Protein 4MLV (pdb70)

Structure (mmCIF, N/CA/C/O backbone):
data_4MLV
#
_entry.id   4MLV
#
_cell.length_a   53.320
_cell.length_b   65.780
_cell.length_c   97.210
_cell.angle_alpha   90.00
_cell.angle_beta   90.00
_cell.angle_gamma   90.00
#
_symmetry.space_group_name_H-M   'P 21 21 21'
#
loop_
_entity.id
_entity.type
_entity.pdbx_description
1 polymer 'Porphobilinogen deaminase'
2 non-polymer '3-[5-{[3-(2-carboxyethyl)-4-(carboxymethyl)-5-methyl-1H-pyrrol-2-yl]methyl}-4-(carboxymethyl)-1H-pyrrol-3-yl]propanoic acid'
3 non-polymer '3-[(5S)-5-{[3-(2-carboxyethyl)-4-(carboxymethyl)-5-methyl-1H-pyrrol-2-yl]methyl}-4-(carboxymethyl)-2-oxo-2,5-dihydro-1H-pyrrol-3-yl]propanoic acid'
4 non-polymer 'ACETIC ACID'
5 water water
#
loop_
_atom_site.group_PDB
_atom_site.id
_atom_site.type_symbol
_atom_site.label_atom_id
_atom_site.label_alt_id
_atom_site.label_comp_id
_atom_site.label_asym_id
_atom_site.label_entity_id
_atom_site.label_seq_id
_atom_site.pdbx_PDB_ins_code
_atom_site.Cartn_x
_atom_site.Cartn_y
_atom_site.Cartn_z
_atom_site.occupancy
_atom_site.B_iso_or_equiv
_atom_site.auth_seq_id
_atom_site.auth_comp_id
_atom_site.auth_asym_id
_atom_site.auth_atom_id
_atom_site.pdbx_PDB_model_num
ATOM 1 N N . SER A 1 1 ? 23.961 -21.301 25.642 1.00 46.67 -1 SER A N 1
ATOM 2 C CA . SER A 1 1 ? 23.976 -22.704 26.168 1.00 59.87 -1 SER A CA 1
ATOM 3 C C . SER A 1 1 ? 22.801 -23.590 25.616 1.00 59.92 -1 SER A C 1
ATOM 4 O O . SER A 1 1 ? 22.051 -23.137 24.735 1.00 50.02 -1 SER A O 1
ATOM 7 N N . HIS A 1 2 ? 22.624 -24.824 26.127 1.00 43.11 0 HIS A N 1
ATOM 8 C CA . HIS A 1 2 ? 21.640 -25.775 25.563 1.00 30.54 0 HIS A CA 1
ATOM 9 C C . HIS A 1 2 ? 20.249 -25.752 26.307 1.00 49.86 0 HIS A C 1
ATOM 10 O O . HIS A 1 2 ? 19.923 -26.396 27.374 1.00 47.29 0 HIS A O 1
ATOM 17 N N . MET A 1 3 ? 19.379 -25.104 25.612 1.00 21.29 1 MET A N 1
ATOM 18 C CA . MET A 1 3 ? 18.132 -24.753 26.211 1.00 18.56 1 MET A CA 1
ATOM 19 C C . MET A 1 3 ? 17.041 -25.420 25.386 1.00 14.82 1 MET A C 1
ATOM 20 O O . MET A 1 3 ? 17.246 -25.744 24.178 1.00 18.11 1 MET A O 1
ATOM 25 N N . ARG A 1 4 ? 15.869 -25.565 26.023 1.00 15.81 2 ARG A N 1
ATOM 26 C CA . ARG A 1 4 ? 14.745 -26.060 25.275 1.00 15.92 2 ARG A CA 1
ATOM 27 C C . ARG A 1 4 ? 14.427 -25.128 24.120 1.00 12.49 2 ARG A C 1
ATOM 28 O O . ARG A 1 4 ? 14.361 -23.843 24.356 1.00 14.78 2 ARG A O 1
ATOM 36 N N . LYS A 1 5 ? 14.172 -25.634 22.925 1.00 14.78 3 LYS A N 1
ATOM 37 C CA . LYS A 1 5 ? 13.732 -24.899 21.802 1.00 14.70 3 LYS A CA 1
ATOM 38 C C . LYS A 1 5 ? 12.242 -25.084 21.568 1.00 15.57 3 LYS A C 1
ATOM 39 O O . LYS A 1 5 ? 11.758 -26.220 21.332 1.00 16.92 3 LYS A O 1
ATOM 45 N N . ILE A 1 6 ? 11.486 -23.981 21.730 1.00 13.88 4 ILE A N 1
ATOM 46 C CA . ILE A 1 6 ? 10.062 -23.960 21.607 1.00 13.51 4 ILE A CA 1
ATOM 47 C C . ILE A 1 6 ? 9.720 -23.713 20.147 1.00 14.76 4 ILE A C 1
ATOM 48 O O . ILE A 1 6 ? 10.157 -22.738 19.561 1.00 16.45 4 ILE A O 1
ATOM 54 N N . ILE A 1 7 ? 8.996 -24.664 19.537 1.00 14.07 5 ILE A N 1
ATOM 55 C CA . ILE A 1 7 ? 8.643 -24.603 18.141 1.00 14.72 5 ILE A CA 1
ATOM 56 C C . ILE A 1 7 ? 7.227 -23.941 18.044 1.00 14.01 5 ILE A C 1
ATOM 57 O O . ILE A 1 7 ? 6.265 -24.493 18.602 1.00 14.90 5 ILE A O 1
ATOM 62 N N . VAL A 1 8 ? 7.161 -22.809 17.341 1.00 14.85 6 VAL A N 1
ATOM 63 C CA . VAL A 1 8 ? 5.926 -22.043 17.199 1.00 14.51 6 VAL A CA 1
ATOM 64 C C . VAL A 1 8 ? 5.436 -22.141 15.765 1.00 17.92 6 VAL A C 1
ATOM 65 O O . VAL A 1 8 ? 6.052 -21.701 14.840 1.00 19.41 6 VAL A O 1
ATOM 69 N N . GLY A 1 9 ? 4.319 -22.803 15.618 1.00 16.28 7 GLY A N 1
ATOM 70 C CA . GLY A 1 9 ? 3.702 -22.988 14.301 1.00 17.75 7 GLY A CA 1
ATOM 71 C C . GLY A 1 9 ? 2.999 -21.736 13.904 1.00 18.85 7 GLY A C 1
ATOM 72 O O . GLY A 1 9 ? 2.347 -21.116 14.735 1.00 20.57 7 GLY A O 1
ATOM 73 N N . SER A 1 10 ? 3.139 -21.341 12.623 1.00 19.69 8 SER A N 1
ATOM 74 C CA . SER A 1 10 ? 2.413 -20.165 12.141 1.00 20.05 8 SER A CA 1
ATOM 75 C C . SER A 1 10 ? 1.982 -20.329 10.688 1.00 23.46 8 SER A C 1
ATOM 76 O O . SER A 1 10 ? 2.749 -20.855 9.932 1.00 27.23 8 SER A O 1
ATOM 79 N N . ARG A 1 11 ? 0.800 -19.822 10.381 1.00 27.60 9 ARG A N 1
ATOM 80 C CA . ARG A 1 11 ? 0.407 -19.450 9.004 1.00 27.55 9 ARG A CA 1
ATOM 81 C C . ARG A 1 11 ? 1.415 -18.483 8.380 1.00 32.17 9 ARG A C 1
ATOM 82 O O . ARG A 1 11 ? 2.099 -17.756 9.066 1.00 26.69 9 ARG A O 1
ATOM 90 N N . ARG A 1 12 ? 1.398 -18.391 7.042 1.00 43.59 10 ARG A N 1
ATOM 91 C CA . ARG A 1 12 ? 2.312 -17.472 6.339 1.00 47.96 10 ARG A CA 1
ATOM 92 C C . ARG A 1 12 ? 1.900 -16.003 6.055 1.00 33.76 10 ARG A C 1
ATOM 93 O O . ARG A 1 12 ? 2.760 -15.235 5.573 1.00 39.78 10 ARG A O 1
ATOM 101 N N . SER A 1 13 ? 0.648 -15.574 6.286 1.00 34.31 11 SER A N 1
ATOM 102 C CA . SER A 1 13 ? 0.304 -14.186 6.056 1.00 37.34 11 SER A CA 1
ATOM 103 C C . SER A 1 13 ? 1.196 -13.288 6.856 1.00 31.92 11 SER A C 1
ATOM 104 O O . SER A 1 13 ? 1.745 -13.696 7.961 1.00 26.24 11 SER A O 1
ATOM 107 N N . LYS A 1 14 ? 1.292 -12.085 6.334 1.00 26.93 12 LYS A N 1
ATOM 108 C CA . LYS A 1 14 ? 1.977 -10.974 6.956 1.00 27.72 12 LYS A CA 1
ATOM 109 C C . LYS A 1 14 ? 1.385 -10.845 8.358 1.00 26.25 12 LYS A C 1
ATOM 110 O O . LYS A 1 14 ? 2.138 -10.722 9.332 1.00 23.63 12 LYS A O 1
ATOM 116 N N . LEU A 1 15 ? 0.062 -10.802 8.470 1.00 23.11 13 LEU A N 1
ATOM 117 C CA . LEU A 1 15 ? -0.499 -10.650 9.830 1.00 21.04 13 LEU A CA 1
ATOM 118 C C . LEU A 1 15 ? -0.224 -11.825 10.764 1.00 20.24 13 LEU A C 1
ATOM 119 O O . LEU A 1 15 ? 0.107 -11.575 11.935 1.00 18.97 13 LEU A O 1
ATOM 124 N N . ALA A 1 16 ? -0.408 -13.036 10.332 1.00 20.83 14 ALA A N 1
ATOM 125 C CA . ALA A 1 16 ? -0.150 -14.206 11.147 1.00 20.74 14 ALA A CA 1
ATOM 126 C C . ALA A 1 16 ? 1.270 -14.209 11.682 1.00 21.00 14 ALA A C 1
ATOM 127 O O . ALA A 1 16 ? 1.526 -14.413 12.861 1.00 19.26 14 ALA A O 1
ATOM 129 N N . LEU A 1 17 ? 2.248 -13.983 10.803 1.00 20.84 15 LEU A N 1
ATOM 130 C CA . LEU A 1 17 ? 3.632 -13.983 11.232 1.00 19.63 15 LEU A CA 1
ATOM 131 C C . LEU A 1 17 ? 3.928 -12.789 12.140 1.00 17.93 15 LEU A C 1
ATOM 132 O O . LEU A 1 17 ? 4.681 -12.909 13.122 1.00 19.66 15 LEU A O 1
ATOM 137 N N . THR A 1 18 ? 3.290 -11.641 11.899 1.00 18.19 16 THR A N 1
ATOM 138 C CA . THR A 1 18 ? 3.469 -10.489 12.758 1.00 19.19 16 THR A CA 1
ATOM 139 C C . THR A 1 18 ? 2.976 -10.745 14.165 1.00 16.40 16 THR A C 1
ATOM 140 O O . THR A 1 18 ? 3.637 -10.438 15.124 1.00 17.65 16 THR A O 1
ATOM 144 N N . GLN A 1 19 ? 1.811 -11.323 14.296 1.00 17.15 17 GLN A N 1
ATOM 145 C CA . GLN A 1 19 ? 1.262 -11.666 15.618 1.00 17.33 17 GLN A CA 1
ATOM 146 C C . GLN A 1 19 ? 2.101 -12.733 16.273 1.00 14.85 17 GLN A C 1
ATOM 147 O O . GLN A 1 19 ? 2.320 -12.617 17.462 1.00 15.21 17 GLN A O 1
ATOM 153 N N . THR A 1 20 ? 2.557 -13.701 15.511 1.00 15.18 18 THR A N 1
ATOM 154 C CA . THR A 1 20 ? 3.412 -14.742 16.090 1.00 14.50 18 THR A CA 1
ATOM 155 C C . THR A 1 20 ? 4.708 -14.164 16.626 1.00 15.14 18 THR A C 1
ATOM 156 O O . THR A 1 20 ? 5.096 -14.419 17.775 1.00 14.93 18 THR A O 1
ATOM 160 N N . LYS A 1 21 ? 5.351 -13.323 15.830 1.00 16.30 19 LYS A N 1
ATOM 161 C CA . LYS A 1 21 ? 6.614 -12.726 16.264 1.00 16.29 19 LYS A CA 1
ATOM 162 C C . LYS A 1 21 ? 6.447 -11.763 17.414 1.00 15.59 19 LYS A C 1
ATOM 163 O O . LYS A 1 21 ? 7.282 -11.704 18.339 1.00 17.44 19 LYS A O 1
ATOM 169 N N . TRP A 1 22 ? 5.269 -11.081 17.485 1.00 15.47 20 TRP A N 1
ATOM 170 C CA . TRP A 1 22 ? 4.985 -10.283 18.603 1.00 15.38 20 TRP A CA 1
ATOM 171 C C . TRP A 1 22 ? 5.025 -11.052 19.946 1.00 13.25 20 TRP A C 1
ATOM 172 O O . TRP A 1 22 ? 5.498 -10.646 20.947 1.00 14.15 20 TRP A O 1
ATOM 183 N N . VAL A 1 23 ? 4.276 -12.164 19.888 1.00 13.30 21 VAL A N 1
ATOM 184 C CA . VAL A 1 23 ? 4.200 -13.035 21.067 1.00 13.11 21 VAL A CA 1
ATOM 185 C C . VAL A 1 23 ? 5.628 -13.527 21.467 1.00 12.82 21 VAL A C 1
ATOM 186 O O . VAL A 1 23 ? 5.953 -13.418 22.636 1.00 13.05 21 VAL A O 1
ATOM 190 N N . ILE A 1 24 ? 6.392 -13.977 20.517 1.00 13.24 22 ILE A N 1
ATOM 191 C CA . ILE A 1 24 ? 7.758 -14.452 20.790 1.00 13.58 22 ILE A CA 1
ATOM 192 C C . ILE A 1 24 ? 8.597 -13.341 21.460 1.00 13.75 22 ILE A C 1
ATOM 193 O O . ILE A 1 24 ? 9.255 -13.520 22.457 1.00 15.92 22 ILE A O 1
ATOM 198 N N . GLU A 1 25 ? 8.484 -12.130 20.890 1.00 14.16 23 GLU A N 1
ATOM 199 C CA . GLU A 1 25 ? 9.260 -11.023 21.451 1.00 16.26 23 GLU A CA 1
ATOM 200 C C . GLU A 1 25 ? 8.829 -10.692 22.857 1.00 16.49 23 GLU A C 1
ATOM 201 O O . GLU A 1 25 ? 9.623 -10.380 23.729 1.00 17.51 23 GLU A O 1
ATOM 207 N N . GLN A 1 26 ? 7.517 -10.779 23.136 1.00 14.02 24 GLN A N 1
ATOM 208 C CA . GLN A 1 26 ? 7.115 -10.580 24.473 1.00 13.71 24 GLN A CA 1
ATOM 209 C C . GLN A 1 26 ? 7.624 -11.635 25.471 1.00 15.51 24 GLN A C 1
ATOM 210 O O . GLN A 1 26 ? 7.984 -11.337 26.611 1.00 16.55 24 GLN A O 1
A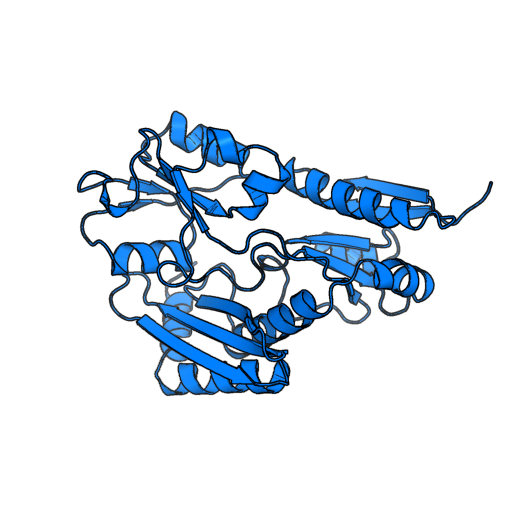TOM 216 N N . LEU A 1 27 ? 7.568 -12.903 25.057 1.00 14.19 25 LEU A N 1
ATOM 217 C CA . LEU A 1 27 ? 8.052 -13.985 25.896 1.00 15.17 25 LEU A CA 1
ATOM 218 C C . LEU A 1 27 ? 9.552 -13.873 26.190 1.00 15.68 25 LEU A C 1
ATOM 219 O O . LEU A 1 27 ? 9.944 -14.132 27.327 1.00 16.70 25 LEU A O 1
ATOM 224 N N . LYS A 1 28 ? 10.289 -13.394 25.206 1.00 14.88 26 LYS A N 1
ATOM 225 C CA . LYS A 1 28 ? 11.770 -13.155 25.384 1.00 16.08 26 LYS A CA 1
ATOM 226 C C . LYS A 1 28 ? 12.042 -12.146 26.458 1.00 17.92 26 LYS A C 1
ATOM 227 O O . LYS A 1 28 ? 13.144 -12.260 27.104 1.00 20.11 26 LYS A O 1
ATOM 233 N N . LYS A 1 29 ? 11.119 -11.249 26.726 1.00 18.85 27 LYS A N 1
ATOM 234 C CA . LYS A 1 29 ? 11.335 -10.233 27.800 1.00 20.26 27 LYS A CA 1
ATOM 235 C C . LYS A 1 29 ? 11.497 -10.809 29.160 1.00 19.58 27 LYS A C 1
ATOM 236 O O . LYS A 1 29 ? 12.077 -10.186 30.069 1.00 22.83 27 LYS A O 1
ATOM 242 N N . GLN A 1 30 ? 10.990 -12.046 29.399 1.00 17.66 28 GLN A N 1
ATOM 243 C CA . GLN A 1 30 ? 11.148 -12.674 30.664 1.00 16.97 28 GLN A CA 1
ATOM 244 C C . GLN A 1 30 ? 12.624 -13.079 30.874 1.00 16.07 28 GLN A C 1
ATOM 245 O O . GLN A 1 30 ? 12.914 -13.379 32.040 1.00 21.41 28 GLN A O 1
ATOM 251 N N . GLY A 1 31 ? 13.413 -13.206 29.768 1.00 18.79 29 GLY A N 1
ATOM 252 C CA . GLY A 1 31 ? 14.812 -13.566 29.848 1.00 19.52 29 GLY A CA 1
ATOM 253 C C . GLY A 1 31 ? 15.051 -14.968 30.362 1.00 20.70 29 GLY A C 1
ATOM 254 O O . GLY A 1 31 ? 16.103 -15.227 30.972 1.00 26.30 29 GLY A O 1
ATOM 255 N N . LEU A 1 32 ? 14.098 -15.871 30.175 1.00 20.07 30 LEU A N 1
ATOM 256 C CA . LEU A 1 32 ? 14.242 -17.267 30.628 1.00 21.15 30 LEU A CA 1
ATOM 257 C C . LEU A 1 32 ? 14.954 -18.061 29.545 1.00 17.75 30 LEU A C 1
ATOM 258 O O . LEU A 1 32 ? 14.998 -17.686 28.350 1.00 18.17 30 LEU A O 1
ATOM 263 N N . PRO A 1 33 ? 15.551 -19.204 29.921 1.00 21.77 31 PRO A N 1
ATOM 264 C CA . PRO A 1 33 ? 16.322 -19.958 28.941 1.00 20.81 31 PRO A CA 1
ATOM 265 C C . PRO A 1 33 ? 15.450 -20.840 28.063 1.00 19.21 31 PRO A C 1
ATOM 266 O O . PRO A 1 33 ? 15.339 -22.052 28.217 1.00 24.76 31 PRO A O 1
ATOM 270 N N . PHE A 1 34 ? 14.911 -20.208 27.049 1.00 16.29 32 PHE A N 1
ATOM 271 C CA . PHE A 1 34 ? 14.245 -20.802 25.984 1.00 15.61 32 PHE A CA 1
ATOM 272 C C . PHE A 1 34 ? 14.678 -20.210 24.646 1.00 16.56 32 PHE A C 1
ATOM 273 O O . PHE A 1 34 ? 14.869 -18.969 24.630 1.00 19.38 32 PHE A O 1
ATOM 281 N N . GLU A 1 35 ? 14.791 -20.979 23.610 1.00 14.47 33 GLU A N 1
ATOM 282 C CA . GLU A 1 35 ? 14.915 -20.550 22.296 1.00 15.64 33 GLU A CA 1
ATOM 283 C C . GLU A 1 35 ? 13.598 -20.708 21.615 1.00 15.65 33 GLU A C 1
ATOM 284 O O . GLU A 1 35 ? 12.791 -21.538 22.048 1.00 18.62 33 GLU A O 1
ATOM 290 N N . PHE A 1 36 ? 13.283 -19.871 20.677 1.00 15.30 34 PHE A N 1
ATOM 291 C CA . PHE A 1 36 ? 12.038 -19.926 19.910 1.00 15.85 34 PHE A CA 1
ATOM 292 C C . PHE A 1 36 ? 12.336 -20.016 18.439 1.00 18.16 34 PHE A C 1
ATOM 293 O O . PHE A 1 36 ? 13.252 -19.340 17.928 1.00 21.51 34 PHE A O 1
ATOM 301 N N . GLU A 1 37 ? 11.648 -20.860 17.752 1.00 15.96 35 GLU A N 1
ATOM 302 C CA . GLU A 1 37 ? 11.753 -20.954 16.314 1.00 17.01 35 GLU A CA 1
ATOM 303 C C . GLU A 1 37 ? 10.381 -21.074 15.688 1.00 19.18 35 GLU A C 1
ATOM 304 O O . GLU A 1 37 ? 9.592 -21.906 16.139 1.00 19.22 35 GLU A O 1
ATOM 310 N N . ILE A 1 38 ? 10.108 -20.302 14.621 1.00 18.65 36 ILE A N 1
ATOM 311 C CA . ILE A 1 38 ? 8.869 -20.398 13.930 1.00 18.84 36 ILE A CA 1
ATOM 312 C C . ILE A 1 38 ? 8.939 -21.492 12.865 1.00 21.77 36 ILE A C 1
ATOM 313 O O . ILE A 1 38 ? 9.901 -21.542 12.094 1.00 26.06 36 ILE A O 1
ATOM 318 N N . LYS A 1 39 ? 7.962 -22.388 12.862 1.00 23.90 37 LYS A N 1
ATOM 319 C CA . LYS A 1 39 ? 7.734 -23.370 11.802 1.00 24.92 37 LYS A CA 1
ATOM 320 C C . LYS A 1 39 ? 6.543 -22.851 10.962 1.00 30.82 37 LYS A C 1
ATOM 321 O O . LYS A 1 39 ? 5.428 -22.845 11.447 1.00 24.96 37 LYS A O 1
ATOM 327 N N . GLU A 1 40 ? 6.779 -22.336 9.741 1.00 32.27 38 GLU A N 1
ATOM 328 C CA . GLU A 1 40 ? 5.674 -21.830 8.913 1.00 30.17 38 GLU A CA 1
ATOM 329 C C . GLU A 1 40 ? 4.958 -23.093 8.399 1.00 34.42 38 GLU A C 1
ATOM 330 O O . GLU A 1 40 ? 5.597 -23.994 7.929 1.00 41.97 38 GLU A O 1
ATOM 336 N N . MET A 1 41 ? 3.635 -23.132 8.536 1.00 33.35 39 MET A N 1
ATOM 337 C CA . MET A 1 41 ? 2.864 -24.346 8.325 1.00 38.09 39 MET A CA 1
ATOM 338 C C . MET A 1 41 ? 2.150 -24.092 7.045 1.00 45.22 39 MET A C 1
ATOM 339 O O . MET A 1 41 ? 1.331 -23.153 6.978 1.00 40.73 39 MET A O 1
ATOM 344 N N . VAL A 1 63 ? -6.691 -23.563 11.482 1.00 37.17 61 VAL A N 1
ATOM 345 C CA . VAL A 1 63 ? -6.472 -23.844 12.925 1.00 27.52 61 VAL A CA 1
ATOM 346 C C . VAL A 1 63 ? -6.414 -25.392 13.171 1.00 34.72 61 VAL A C 1
ATOM 347 O O . VAL A 1 63 ? -5.628 -25.910 14.020 1.00 30.32 61 VAL A O 1
ATOM 351 N N . LYS A 1 64 ? -7.228 -26.151 12.404 1.00 41.78 62 LYS A N 1
ATOM 352 C CA . LYS A 1 64 ? -7.251 -27.628 12.650 1.00 42.61 62 LYS A CA 1
ATOM 353 C C . LYS A 1 64 ? -5.972 -28.399 12.261 1.00 41.20 62 LYS A C 1
ATOM 354 O O . LYS A 1 64 ? -5.550 -29.299 13.001 1.00 43.25 62 LYS A O 1
ATOM 360 N N . GLU A 1 65 ? -5.339 -28.059 11.146 1.00 43.20 63 GLU A N 1
ATOM 361 C CA . GLU A 1 65 ? -4.004 -28.644 10.846 1.00 40.45 63 GLU A CA 1
ATOM 362 C C . GLU A 1 65 ? -2.903 -28.250 11.891 1.00 37.03 63 GLU A C 1
ATOM 363 O O . GLU A 1 65 ? -2.002 -29.060 12.201 1.00 34.21 63 GLU A O 1
ATOM 369 N N . ILE A 1 66 ? -2.939 -26.990 12.343 1.00 29.70 64 ILE A N 1
ATOM 370 C CA . ILE A 1 66 ? -1.905 -26.497 13.246 1.00 22.49 64 ILE A CA 1
ATOM 371 C C . ILE A 1 66 ? -2.140 -27.320 14.530 1.00 26.42 64 ILE A C 1
ATOM 372 O O . ILE A 1 66 ? -1.206 -27.806 15.159 1.00 26.05 64 ILE A O 1
ATOM 377 N N . GLU A 1 67 ? -3.383 -27.537 14.910 1.00 26.12 65 GLU A N 1
ATOM 378 C CA . GLU A 1 67 ? -3.759 -28.384 16.068 1.00 24.56 65 GLU A CA 1
ATOM 379 C C . GLU A 1 67 ? -3.281 -29.861 15.995 1.00 25.00 65 GLU A C 1
ATOM 380 O O . GLU A 1 67 ? -2.768 -30.397 16.965 1.00 23.99 65 GLU A O 1
ATOM 386 N N . GLN A 1 68 ? -3.450 -30.504 14.848 1.00 31.34 66 GLN A N 1
ATOM 387 C CA . GLN A 1 68 ? -2.949 -31.831 14.666 1.00 27.20 66 GLN A CA 1
ATOM 388 C C . GLN A 1 68 ? -1.422 -31.930 14.838 1.00 24.62 66 GLN A C 1
ATOM 389 O O . GLN A 1 68 ? -0.942 -32.839 15.572 1.00 26.16 66 GLN A O 1
ATOM 395 N N . ALA A 1 69 ? -0.690 -30.942 14.280 1.00 25.02 67 ALA A N 1
ATOM 396 C CA . ALA A 1 69 ? 0.760 -30.860 14.403 1.00 24.73 67 ALA A CA 1
ATOM 397 C C . ALA A 1 69 ? 1.118 -30.734 15.888 1.00 20.85 67 ALA A C 1
ATOM 398 O O . ALA A 1 69 ? 2.079 -31.311 16.405 1.00 21.44 67 ALA A O 1
ATOM 400 N N . MET A 1 70 ? 0.378 -29.912 16.586 1.00 19.36 68 MET A N 1
ATOM 401 C CA . MET A 1 70 ? 0.616 -29.690 17.990 1.00 18.52 68 MET A CA 1
ATOM 402 C C . MET A 1 70 ? 0.394 -30.978 18.827 1.00 17.89 68 MET A C 1
ATOM 403 O O . MET A 1 70 ? 1.177 -31.322 19.699 1.00 16.96 68 MET A O 1
ATOM 408 N N . LEU A 1 71 ? -0.690 -31.716 18.566 1.00 18.62 69 LEU A N 1
ATOM 409 C CA . LEU A 1 71 ? -0.983 -32.944 19.288 1.00 20.20 69 LEU A CA 1
ATOM 410 C C . LEU A 1 71 ? 0.102 -33.993 18.989 1.00 19.64 69 LEU A C 1
ATOM 411 O O . LEU A 1 71 ? 0.364 -34.780 19.867 1.00 23.19 69 LEU A O 1
ATOM 416 N N . ASP A 1 72 ? 0.701 -33.923 17.834 1.00 20.82 70 ASP A N 1
ATOM 417 C CA . ASP A 1 72 ? 1.741 -34.853 17.360 1.00 25.15 70 ASP A CA 1
ATOM 418 C C . ASP A 1 72 ? 3.140 -34.451 17.881 1.00 23.89 70 ASP A C 1
ATOM 419 O O . ASP A 1 72 ? 4.156 -35.111 17.622 1.00 25.47 70 ASP A O 1
ATOM 424 N N . LYS A 1 73 ? 3.191 -33.291 18.583 1.00 20.69 71 LYS A N 1
ATOM 425 C CA . LYS A 1 73 ? 4.416 -32.716 19.090 1.00 21.39 71 LYS A CA 1
ATOM 426 C C . LYS A 1 73 ? 5.371 -32.235 18.052 1.00 18.08 71 LYS A C 1
ATOM 427 O O . LYS A 1 73 ? 6.606 -32.031 18.286 1.00 25.23 71 LYS A O 1
ATOM 433 N N . GLU A 1 74 ? 4.876 -32.025 16.855 1.00 20.62 72 GLU A N 1
ATOM 434 C CA . GLU A 1 74 ? 5.656 -31.379 15.804 1.00 18.13 72 GLU A CA 1
ATOM 435 C C . GLU A 1 74 ? 5.934 -29.844 15.999 1.00 20.03 72 GLU A C 1
ATOM 436 O O . GLU A 1 74 ? 6.905 -29.293 15.535 1.00 21.54 72 GLU A O 1
ATOM 442 N N . ILE A 1 75 ? 4.965 -29.215 16.664 1.00 16.36 73 ILE A N 1
ATOM 443 C CA . ILE A 1 75 ? 5.120 -27.857 17.170 1.00 16.29 73 ILE A CA 1
ATOM 444 C C . ILE A 1 75 ? 4.698 -27.899 18.590 1.00 15.07 73 ILE A C 1
ATOM 445 O O . ILE A 1 75 ? 4.049 -28.823 19.007 1.00 16.20 73 ILE A O 1
ATOM 450 N N . ASP A 1 76 ? 5.048 -26.860 19.360 1.00 13.62 74 ASP A N 1
ATOM 451 C CA . ASP A 1 76 ? 4.685 -26.711 20.753 1.00 13.57 74 ASP A CA 1
ATOM 452 C C . ASP A 1 76 ? 3.581 -25.684 21.027 1.00 13.45 74 ASP A C 1
ATOM 453 O O . ASP A 1 76 ? 2.880 -25.791 21.964 1.00 14.93 74 ASP A O 1
ATOM 458 N N . MET A 1 77 ? 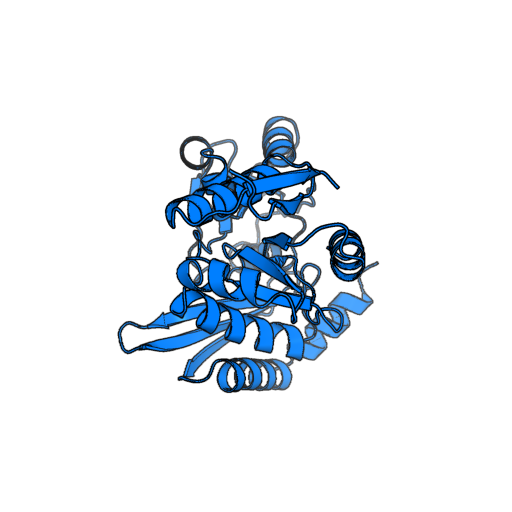3.501 -24.685 20.146 1.00 14.52 75 MET A N 1
ATOM 459 C CA . MET A 1 77 ? 2.485 -23.670 20.375 1.00 14.60 75 MET A CA 1
ATOM 460 C C . MET A 1 77 ? 2.162 -22.996 19.046 1.00 13.14 75 MET A C 1
ATOM 461 O O . MET A 1 77 ? 2.873 -23.117 18.050 1.00 14.22 75 MET A O 1
ATOM 466 N N . ALA A 1 78 ? 1.060 -22.209 19.065 1.00 12.00 76 ALA A N 1
ATOM 467 C CA . ALA A 1 78 ? 0.603 -21.431 17.924 1.00 13.33 76 ALA A CA 1
ATOM 468 C C . ALA A 1 78 ? -0.134 -20.218 18.469 1.00 12.41 76 ALA A C 1
ATOM 469 O O . ALA A 1 78 ? -0.695 -20.286 19.539 1.00 14.75 76 ALA A O 1
ATOM 471 N N . VAL A 1 79 ? -0.117 -19.151 17.696 1.00 13.23 77 VAL A N 1
ATOM 472 C CA . VAL A 1 79 ? -0.792 -17.906 18.025 1.00 14.19 77 VAL A CA 1
ATOM 473 C C . VAL A 1 79 ? -1.890 -17.668 16.999 1.00 15.34 77 VAL A C 1
ATOM 474 O O . VAL A 1 79 ? -1.612 -17.587 15.789 1.00 18.50 77 VAL A O 1
ATOM 478 N N . HIS A 1 80 ? -3.114 -17.662 17.458 1.00 13.99 78 HIS A N 1
ATOM 479 C CA . HIS A 1 80 ? -4.240 -17.455 16.556 1.00 14.60 78 HIS A CA 1
ATOM 480 C C . HIS A 1 80 ? -5.011 -16.185 16.914 1.00 14.30 78 HIS A C 1
ATOM 481 O O . HIS A 1 80 ? -5.013 -15.811 18.084 1.00 13.24 78 HIS A O 1
ATOM 488 N N . SER A 1 81 ? -5.696 -15.612 15.948 1.00 16.32 79 SER A N 1
ATOM 489 C CA . SER A 1 81 ? -6.720 -14.662 16.299 1.00 15.39 79 SER A CA 1
ATOM 490 C C . SER A 1 81 ? -7.843 -15.322 17.008 1.00 13.50 79 SER A C 1
ATOM 491 O O . SER A 1 81 ? -8.375 -16.363 16.577 1.00 14.21 79 SER A O 1
ATOM 494 N N 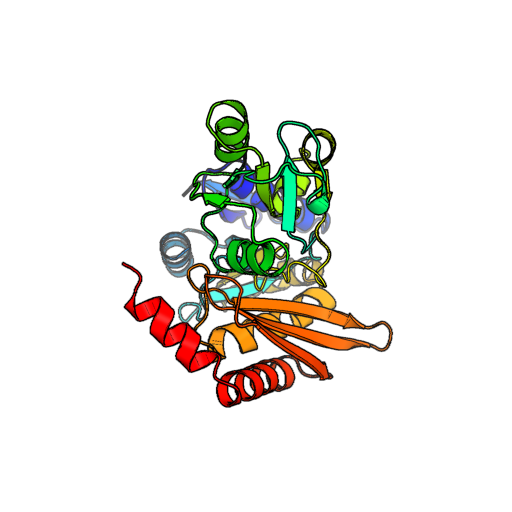. MET A 1 82 ? -8.225 -14.870 18.195 1.00 12.56 80 MET A N 1
ATOM 495 C CA . MET A 1 82 ? -9.276 -15.469 18.956 1.00 13.94 80 MET A CA 1
ATOM 496 C C . MET A 1 82 ? -10.569 -15.621 18.230 1.00 13.75 80 MET A C 1
ATOM 497 O O . MET A 1 82 ? -11.305 -16.616 18.438 1.00 14.87 80 MET A O 1
ATOM 502 N N . LYS A 1 83 ? -10.900 -14.635 17.377 1.00 14.01 81 LYS A N 1
ATOM 503 C CA . LYS A 1 83 ? -12.179 -14.683 16.683 1.00 14.56 81 LYS A CA 1
ATOM 504 C C . LYS A 1 83 ? -12.265 -15.821 15.662 1.00 15.54 81 LYS A C 1
ATOM 505 O O . LYS A 1 83 ? -13.390 -16.179 15.278 1.00 18.35 81 LYS A O 1
ATOM 511 N N . ASP A 1 84 ? -11.129 -16.418 15.320 1.00 15.10 82 ASP A N 1
ATOM 512 C CA . ASP A 1 84 ? -11.045 -17.550 14.423 1.00 18.09 82 ASP A CA 1
ATOM 513 C C . ASP A 1 84 ? -10.947 -18.900 15.145 1.00 17.42 82 ASP A C 1
ATOM 514 O O . ASP A 1 84 ? -10.837 -19.936 14.458 1.00 21.06 82 ASP A O 1
ATOM 519 N N . MET A 1 85 ? -11.007 -18.949 16.463 1.00 16.55 83 MET A N 1
ATOM 520 C CA . MET A 1 85 ? -10.858 -20.174 17.202 1.00 17.15 83 MET A CA 1
ATOM 521 C C . MET A 1 85 ? -12.146 -20.949 17.222 1.00 20.05 83 MET A C 1
ATOM 522 O O . MET A 1 85 ? -13.233 -20.389 17.417 1.00 21.61 83 MET A O 1
ATOM 527 N N . PRO A 1 86 ? -12.054 -22.268 17.101 1.00 21.44 84 PRO A N 1
ATOM 528 C CA . PRO A 1 86 ? -13.224 -23.097 17.294 1.00 21.39 84 PRO A CA 1
ATOM 529 C C . PRO A 1 86 ? -13.786 -23.003 18.690 1.00 18.37 84 PRO A C 1
ATOM 530 O O . PRO A 1 86 ? -13.103 -22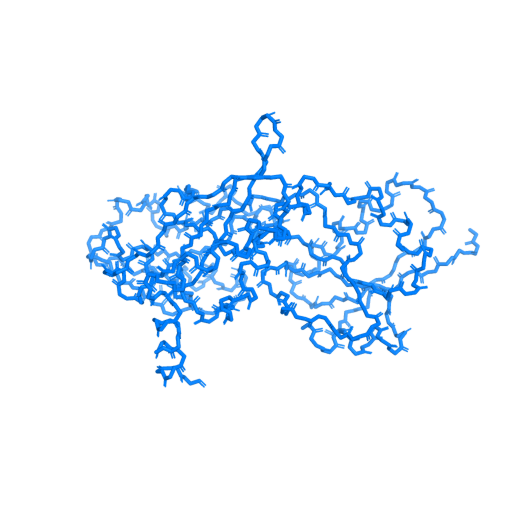.658 19.645 1.00 20.15 84 PRO A O 1
ATOM 534 N N . ALA A 1 87 ? -15.077 -23.391 18.839 1.00 21.66 85 ALA A N 1
ATOM 535 C CA . ALA A 1 87 ? -15.700 -23.426 20.141 1.00 22.20 85 ALA A CA 1
ATOM 536 C C . ALA A 1 87 ? -15.092 -24.439 21.112 1.00 18.32 85 ALA A C 1
ATOM 537 O O . ALA A 1 87 ? -15.025 -24.201 22.314 1.00 23.29 85 ALA A O 1
ATOM 539 N N . VAL A 1 88 ? -14.693 -25.564 20.547 1.00 22.39 86 VAL A N 1
ATOM 540 C CA . VAL A 1 88 ? -14.088 -26.645 21.342 1.00 23.58 86 VAL A CA 1
ATOM 541 C C . VAL A 1 88 ? -12.755 -27.023 20.759 1.00 19.53 86 VAL A C 1
ATOM 542 O O . VAL A 1 88 ? -12.587 -27.284 19.575 1.00 23.15 86 VAL A O 1
ATOM 546 N N . LEU A 1 89 ? -11.767 -26.996 21.664 1.00 21.44 87 LEU A N 1
ATOM 547 C CA . LEU A 1 89 ? -10.454 -27.401 21.289 1.00 22.20 87 LEU A CA 1
ATOM 548 C C . LEU A 1 89 ? -10.400 -28.942 21.362 1.00 21.48 87 LEU A C 1
ATOM 549 O O . LEU A 1 89 ? -11.078 -29.515 22.171 1.00 23.90 87 LEU A O 1
ATOM 554 N N . PRO A 1 90 ? -9.558 -29.535 20.547 1.00 24.95 88 PRO A N 1
ATOM 555 C CA . PRO A 1 90 ? -9.331 -31.003 20.631 1.00 26.03 88 PRO A CA 1
ATOM 556 C C . PRO A 1 90 ? -8.861 -31.383 21.997 1.00 26.10 88 PRO A C 1
ATOM 557 O O . PRO A 1 90 ? -8.026 -30.657 22.625 1.00 23.00 88 PRO A O 1
ATOM 561 N N . GLU A 1 91 ? -9.161 -32.600 22.439 1.00 24.50 89 GLU A N 1
ATOM 562 C CA . GLU A 1 91 ? -8.732 -33.034 23.727 1.00 23.17 89 GLU A CA 1
ATOM 563 C C . GLU A 1 91 ? -7.198 -33.056 23.721 1.00 23.28 89 GLU A C 1
ATOM 564 O O . GLU A 1 91 ? -6.620 -33.521 22.717 1.00 23.13 89 GLU A O 1
ATOM 570 N N . GLY A 1 92 ? -6.605 -32.592 24.829 1.00 21.72 90 GLY A N 1
ATOM 571 C CA . GLY A 1 92 ? -5.154 -32.478 24.967 1.00 19.98 90 GLY A CA 1
ATOM 572 C C . GLY A 1 92 ? -4.560 -31.124 24.616 1.00 19.78 90 GLY A C 1
ATOM 573 O O . GLY A 1 92 ? -3.406 -30.906 24.936 1.00 19.31 90 GLY A O 1
ATOM 574 N N . LEU A 1 93 ? -5.313 -30.233 23.972 1.00 18.06 91 LEU A N 1
ATOM 575 C CA . LEU A 1 93 ? -4.856 -28.827 23.744 1.00 17.05 91 LEU A CA 1
ATOM 576 C C . LEU A 1 93 ? -5.601 -27.872 24.612 1.00 19.03 91 LEU A C 1
ATOM 577 O O . LEU A 1 93 ? -6.720 -28.123 25.119 1.00 21.18 91 LEU A O 1
ATOM 582 N N . THR A 1 94 ? -5.024 -26.670 24.796 1.00 16.82 92 THR A N 1
ATOM 583 C CA . THR A 1 94 ? -5.628 -25.665 25.595 1.00 17.64 92 THR A CA 1
ATOM 584 C C . THR A 1 94 ? -5.203 -24.291 25.075 1.00 15.45 92 THR A C 1
ATOM 585 O O . THR A 1 94 ? -4.167 -24.144 24.434 1.00 15.42 92 THR A O 1
ATOM 589 N N . ILE A 1 95 ? -6.009 -23.305 25.464 1.00 15.55 93 ILE A N 1
ATOM 590 C CA . ILE A 1 95 ? -5.588 -21.908 25.308 1.00 13.22 93 ILE A CA 1
ATOM 591 C C . ILE A 1 95 ? -4.783 -21.610 26.551 1.00 13.48 93 ILE A C 1
ATOM 592 O O . ILE A 1 95 ? -5.298 -21.360 27.645 1.00 18.07 93 ILE A O 1
ATOM 597 N N . GLY A 1 96 ? -3.469 -21.595 26.401 1.00 13.95 94 GLY A N 1
ATOM 598 C CA . GLY A 1 96 ? -2.600 -21.382 27.509 1.00 13.86 94 GLY A CA 1
ATOM 599 C C . GLY A 1 96 ? -2.299 -19.955 27.900 1.00 14.81 94 GLY A C 1
ATOM 600 O O . GLY A 1 96 ? -1.780 -19.674 28.969 1.00 17.44 94 GLY A O 1
ATOM 601 N N . CYS A 1 97 ? -2.705 -19.009 27.032 1.00 13.86 95 CYS A N 1
ATOM 602 C CA . CYS A 1 97 ? -2.494 -17.604 27.336 1.00 13.10 95 CYS A CA 1
ATOM 603 C C . CYS A 1 97 ? -3.382 -16.737 26.426 1.00 11.54 95 CYS A C 1
ATOM 604 O O . CYS A 1 97 ? -3.487 -17.014 25.225 1.00 11.66 95 CYS A O 1
ATOM 607 N N . ILE A 1 98 ? -3.884 -15.626 26.990 1.00 11.48 96 ILE A N 1
ATOM 608 C CA . ILE A 1 98 ? -4.561 -14.571 26.248 1.00 11.31 96 ILE A CA 1
ATOM 609 C C . ILE A 1 98 ? -3.872 -13.232 26.645 1.00 11.20 96 ILE A C 1
ATOM 610 O O . ILE A 1 98 ? -4.093 -12.826 27.819 1.00 13.28 96 ILE A O 1
ATOM 615 N N . PRO A 1 99 ? -3.061 -12.706 25.783 1.00 11.53 97 PRO A N 1
ATOM 616 C CA . PRO A 1 99 ? -2.344 -11.467 26.160 1.00 12.22 97 PRO A CA 1
ATOM 617 C C . PRO A 1 99 ? -3.282 -10.267 26.192 1.00 13.39 97 PRO A C 1
ATOM 618 O O . PRO A 1 99 ? -4.428 -10.337 25.829 1.00 12.22 97 PRO A O 1
ATOM 622 N N . LEU A 1 100 ? -2.746 -9.147 26.682 1.00 13.47 98 LEU A N 1
ATOM 623 C CA . LEU A 1 100 ? -3.463 -7.877 26.710 1.00 14.44 98 LEU A CA 1
ATOM 624 C C . LEU A 1 100 ? -4.060 -7.625 25.361 1.00 11.19 98 LEU A C 1
ATOM 625 O O . LEU A 1 100 ? -3.450 -7.598 24.368 1.00 13.37 98 LEU A O 1
ATOM 630 N N . ARG A 1 101 ? -5.382 -7.371 25.454 1.00 13.41 99 ARG A N 1
ATOM 631 C CA . ARG A 1 101 ? -6.131 -7.182 24.203 1.00 12.81 99 ARG A CA 1
ATOM 632 C C . ARG A 1 101 ? -5.636 -6.025 23.326 1.00 11.25 99 ARG A C 1
ATOM 633 O O . ARG A 1 101 ? -5.364 -4.954 23.930 1.00 14.79 99 ARG A O 1
ATOM 641 N N . GLU A 1 102 ? -5.610 -6.164 22.027 1.00 11.73 100 GLU A N 1
ATOM 642 C CA . GLU A 1 102 ? -5.497 -5.080 21.088 1.00 12.36 100 GLU A CA 1
ATOM 643 C C . GLU A 1 102 ? -6.903 -4.378 21.049 1.00 11.13 100 GLU A C 1
ATOM 644 O O . GLU A 1 102 ? -7.839 -4.734 21.698 1.00 12.53 100 GLU A O 1
ATOM 654 N N . ASP A 1 103 ? -6.952 -3.352 20.197 1.00 11.71 101 ASP A N 1
ATOM 655 C CA . ASP A 1 103 ? -8.203 -2.681 19.925 1.00 10.76 101 ASP A CA 1
ATOM 656 C C . ASP A 1 103 ? -9.234 -3.721 19.468 1.00 10.35 101 ASP A C 1
ATOM 657 O O . ASP A 1 103 ? -8.956 -4.525 18.601 1.00 11.23 101 ASP A O 1
ATOM 662 N N . HIS A 1 104 ? -10.387 -3.690 20.072 1.00 10.20 102 HIS A N 1
ATOM 663 C CA . HIS A 1 104 ? -11.495 -4.628 19.851 1.00 9.25 102 HIS A CA 1
ATOM 664 C C . HIS A 1 104 ? -12.351 -4.182 18.635 1.00 9.51 102 HIS A C 1
ATOM 665 O O . HIS A 1 104 ? -13.189 -4.912 18.166 1.00 10.49 102 HIS A O 1
ATOM 672 N N . ARG A 1 105 ? -12.222 -2.918 18.207 1.00 9.21 103 ARG A N 1
ATOM 673 C CA . ARG A 1 105 ? -13.205 -2.296 17.378 1.00 8.99 103 ARG A CA 1
ATOM 674 C C . ARG A 1 105 ? -13.072 -2.666 15.893 1.00 9.36 103 ARG A C 1
ATOM 675 O O . ARG A 1 105 ? -12.001 -2.924 15.372 1.00 10.56 103 ARG A O 1
ATOM 683 N N . ASP A 1 106 ? -14.234 -2.614 15.219 1.00 9.77 104 ASP A N 1
ATOM 684 C CA . ASP A 1 106 ? -14.261 -2.537 13.768 1.00 9.35 104 ASP A CA 1
ATOM 685 C C . ASP A 1 106 ? -13.780 -1.158 13.319 1.00 11.20 104 ASP A C 1
ATOM 686 O O . ASP A 1 106 ? -13.983 -0.167 14.039 1.00 12.24 104 ASP A O 1
ATOM 691 N N . ALA A 1 107 ? -13.227 -1.095 12.111 1.00 11.21 105 ALA A N 1
ATOM 692 C CA . ALA A 1 107 ? -12.713 0.157 11.540 1.00 11.63 105 ALA A CA 1
ATOM 693 C C . ALA A 1 107 ? -13.257 0.309 10.130 1.00 11.54 105 ALA A C 1
ATOM 694 O O . ALA A 1 107 ? -13.309 -0.643 9.367 1.00 13.06 105 ALA A O 1
ATOM 696 N N . LEU A 1 108 ? -13.676 1.541 9.832 1.00 12.22 106 LEU A N 1
ATOM 697 C CA . LEU A 1 108 ? -14.076 1.885 8.456 1.00 13.29 106 LEU A CA 1
ATOM 698 C C . LEU A 1 108 ? -12.890 2.525 7.775 1.00 13.89 106 LEU A C 1
ATOM 699 O O . LEU A 1 108 ? -12.213 3.425 8.266 1.00 13.79 106 LEU A O 1
ATOM 704 N N . ILE A 1 109 ? -12.581 2.042 6.571 1.00 13.38 107 ILE A N 1
ATOM 705 C CA . ILE A 1 109 ? -11.479 2.534 5.678 1.00 15.63 107 ILE A CA 1
ATOM 706 C C . ILE A 1 109 ? -12.173 2.981 4.408 1.00 16.88 107 ILE A C 1
ATOM 707 O O . ILE A 1 109 ? -12.708 2.192 3.637 1.00 16.84 107 ILE A O 1
ATOM 712 N N . SER A 1 110 ? -12.289 4.303 4.256 1.00 17.18 108 SER A N 1
ATOM 713 C CA . SER A 1 110 ? -12.929 4.896 3.078 1.00 17.84 108 SER A CA 1
ATOM 714 C C . SER A 1 110 ? -11.914 5.404 2.089 1.00 19.17 108 SER A C 1
ATOM 715 O O . SER A 1 110 ? -11.032 6.176 2.437 1.00 21.47 108 SER A O 1
ATOM 718 N N . LYS A 1 111 ? -12.142 5.010 0.819 1.00 19.23 109 LYS A N 1
ATOM 719 C CA . LYS A 1 111 ? -11.279 5.402 -0.289 1.00 21.93 109 LYS A CA 1
ATOM 720 C C . LYS A 1 111 ? -11.146 6.924 -0.337 1.00 23.79 109 LYS A C 1
ATOM 721 O O . LYS A 1 111 ? -10.051 7.433 -0.545 1.00 27.85 109 LYS A O 1
ATOM 727 N N . ASN A 1 112 ? -12.218 7.649 -0.145 1.00 21.22 110 ASN A N 1
ATOM 728 C CA . ASN A 1 112 ? -12.139 9.091 -0.286 1.00 26.28 110 ASN A CA 1
ATOM 729 C C . ASN A 1 112 ? -12.362 9.815 1.044 1.00 28.95 110 ASN A C 1
ATOM 730 O O . ASN A 1 112 ? -12.811 10.945 1.108 1.00 30.31 110 ASN A O 1
ATOM 735 N N . GLY A 1 113 ? -12.086 9.075 2.126 1.00 22.54 111 GLY A N 1
ATOM 736 C CA . GLY A 1 113 ? -11.980 9.715 3.429 1.00 21.64 111 GLY A CA 1
ATOM 737 C C . GLY A 1 113 ? -13.233 10.075 4.199 1.00 21.12 111 GLY A C 1
ATOM 738 O O . GLY A 1 113 ? -13.136 10.710 5.273 1.00 25.16 111 GLY A O 1
ATOM 739 N N . GLU A 1 114 ? -14.404 9.619 3.778 1.00 23.97 112 GLU A N 1
ATOM 740 C CA . GLU A 1 114 ? -15.629 9.946 4.465 1.00 22.98 112 GLU A CA 1
ATOM 741 C C . GLU A 1 114 ? -15.904 9.028 5.687 1.00 24.12 112 GLU A C 1
ATOM 742 O O . GLU A 1 114 ? -15.792 7.771 5.625 1.00 22.94 112 GLU A O 1
ATOM 748 N N . ARG A 1 115 ? -16.293 9.643 6.773 1.00 20.96 113 ARG A N 1
ATOM 749 C CA . ARG A 1 115 ? -16.907 8.914 7.912 1.00 20.94 113 ARG A CA 1
ATOM 750 C C . ARG A 1 115 ? -18.175 8.189 7.453 1.00 19.60 113 ARG A C 1
ATOM 751 O O . ARG A 1 115 ? -18.735 8.514 6.385 1.00 22.73 113 ARG A O 1
ATOM 759 N N . PHE A 1 116 ? -18.659 7.234 8.262 1.00 17.44 114 PHE A N 1
ATOM 760 C CA . PHE A 1 116 ? -19.773 6.412 7.893 1.00 20.86 114 PHE A CA 1
ATOM 761 C C . PHE A 1 116 ? -21.004 7.232 7.457 1.00 21.99 114 PHE A C 1
ATOM 762 O O . PHE A 1 116 ? -21.547 6.989 6.370 1.00 21.08 114 PHE A O 1
ATOM 770 N N . GLU A 1 117 ? -21.384 8.224 8.270 1.00 22.18 115 GLU A N 1
ATOM 771 C CA . GLU A 1 117 ? -22.540 9.040 8.016 1.00 25.27 115 GLU A CA 1
ATOM 772 C C . GLU A 1 117 ? -22.338 9.992 6.805 1.00 25.79 115 GLU A C 1
ATOM 773 O O . GLU A 1 117 ? -23.317 10.527 6.250 1.00 32.10 115 GLU A O 1
ATOM 779 N N . GLU A 1 118 ? -21.098 10.219 6.416 1.00 23.90 116 GLU A N 1
ATOM 780 C CA . GLU A 1 118 ? -20.758 11.111 5.319 1.00 28.68 116 GLU A CA 1
ATOM 781 C C . GLU A 1 118 ? -20.601 10.368 3.978 1.00 28.62 116 GLU A C 1
ATOM 782 O O . GLU A 1 118 ? -20.496 10.999 2.946 1.00 28.35 116 GLU A O 1
ATOM 788 N N . LEU A 1 119 ? -20.514 9.032 3.962 1.00 24.31 117 LEU A N 1
ATOM 789 C CA . LEU A 1 119 ? -20.411 8.337 2.682 1.00 22.26 117 LEU A CA 1
ATOM 790 C C . LEU A 1 119 ? -21.609 8.694 1.825 1.00 25.06 117 LEU A C 1
ATOM 791 O O . LEU A 1 119 ? -22.728 8.888 2.346 1.00 25.38 117 LEU A O 1
ATOM 796 N N . PRO A 1 120 ? -21.395 8.818 0.527 1.00 27.18 118 PRO A N 1
ATOM 797 C CA . PRO A 1 120 ? -22.564 9.161 -0.323 1.00 30.44 118 PRO A CA 1
ATOM 798 C C . PRO A 1 120 ? -23.640 8.086 -0.301 1.00 29.98 118 PRO A C 1
ATOM 799 O O . PRO A 1 120 ? -23.330 6.852 -0.129 1.00 26.24 118 PRO A O 1
ATOM 803 N N . SER A 1 121 ? -24.872 8.511 -0.583 1.00 36.30 119 SER A N 1
ATOM 804 C CA . SER A 1 121 ? -25.929 7.559 -0.768 1.00 30.76 119 SER A CA 1
ATOM 805 C C . SER A 1 121 ? -25.489 6.576 -1.899 1.00 30.82 119 SER A C 1
ATOM 806 O O . SER A 1 121 ? -24.842 6.965 -2.935 1.00 33.49 119 SER A O 1
ATOM 809 N N . GLY A 1 122 ? -25.774 5.295 -1.680 1.00 28.07 120 GLY A N 1
ATOM 810 C CA . GLY A 1 122 ? -25.292 4.242 -2.544 1.00 32.60 120 GLY A CA 1
ATOM 811 C C . GLY A 1 122 ? -23.882 3.725 -2.407 1.00 28.94 120 GLY A C 1
ATOM 812 O O . GLY A 1 122 ? -23.430 2.876 -3.182 1.00 30.93 120 GLY A O 1
ATOM 813 N N . ALA A 1 123 ? -23.178 4.196 -1.387 1.00 27.31 121 ALA A N 1
ATOM 814 C CA . ALA A 1 123 ? -21.769 3.789 -1.163 1.00 25.94 121 ALA A CA 1
ATOM 815 C C . ALA A 1 123 ? -21.730 2.281 -0.961 1.00 20.85 121 ALA A C 1
ATOM 816 O O . ALA A 1 123 ? -22.616 1.691 -0.364 1.00 23.12 121 ALA A O 1
ATOM 818 N N . VAL A 1 124 ? -20.712 1.665 -1.540 1.00 21.07 122 VAL A N 1
ATOM 819 C CA . VAL A 1 124 ? -20.492 0.247 -1.522 1.00 22.02 122 VAL A CA 1
ATOM 820 C C . VAL A 1 124 ? -19.410 0.015 -0.428 1.00 19.28 122 VAL A C 1
ATOM 821 O O . VAL A 1 124 ? -18.318 0.529 -0.479 1.00 19.28 122 VAL A O 1
ATOM 825 N N . ILE A 1 125 ? -19.816 -0.763 0.590 1.00 18.38 123 ILE A N 1
ATOM 826 C CA . ILE A 1 125 ? -18.911 -1.090 1.705 1.00 15.25 123 ILE A CA 1
ATOM 827 C C . ILE A 1 125 ? -18.563 -2.580 1.622 1.00 16.36 123 ILE A C 1
ATOM 828 O O . ILE A 1 125 ? -19.469 -3.440 1.635 1.00 16.78 123 ILE A O 1
ATOM 833 N N . GLY A 1 126 ? -17.292 -2.931 1.507 1.00 14.34 124 GLY A N 1
ATOM 834 C CA . GLY A 1 126 ? -16.782 -4.273 1.377 1.00 15.41 124 GLY A CA 1
ATOM 835 C C . GLY A 1 126 ? -16.646 -4.981 2.698 1.00 15.39 124 GLY A C 1
ATOM 836 O O . GLY A 1 126 ? -15.820 -4.564 3.510 1.00 15.17 124 GLY A O 1
ATOM 837 N N . THR A 1 127 ? -17.356 -6.076 2.845 1.00 15.40 125 THR A N 1
ATOM 838 C CA . THR A 1 127 ? -17.178 -7.029 3.944 1.00 15.35 125 THR A CA 1
ATOM 839 C C . THR A 1 127 ? -17.857 -8.340 3.574 1.00 16.54 125 THR A C 1
ATOM 840 O O . THR A 1 127 ? -18.875 -8.286 2.927 1.00 21.62 125 THR A O 1
ATOM 844 N N . SER A 1 128 ? -17.306 -9.446 4.025 1.00 15.59 126 SER A N 1
ATOM 845 C CA . SER A 1 128 ? -17.950 -10.743 3.899 1.00 18.65 126 SER A CA 1
ATOM 846 C C . SER A 1 128 ? -18.595 -11.131 5.217 1.00 18.64 126 SER A C 1
ATOM 847 O O . SER A 1 128 ? -19.093 -12.269 5.378 1.00 23.36 126 SER A O 1
ATOM 851 N N . SER A 1 129 ? -18.682 -10.212 6.176 1.00 16.32 127 SER A N 1
ATOM 852 C CA . SER A 1 129 ? -19.228 -10.521 7.490 1.00 16.54 127 SER A CA 1
ATOM 853 C C . SER A 1 129 ? -20.648 -10.071 7.584 1.00 13.34 127 SER A C 1
ATOM 854 O O . SER A 1 129 ? -20.958 -8.887 7.499 1.00 16.69 127 SER A O 1
ATOM 857 N N . LEU A 1 130 ? -21.561 -11.037 7.862 1.00 15.36 128 LEU A N 1
ATOM 858 C CA . LEU A 1 130 ? -22.932 -10.674 8.119 1.00 15.57 128 LEU A CA 1
ATOM 859 C C . LEU A 1 130 ? -23.137 -9.804 9.372 1.00 14.02 128 LEU A C 1
ATOM 860 O O . LEU A 1 130 ? -23.967 -8.945 9.422 1.00 15.75 128 LEU A O 1
ATOM 865 N N . ARG A 1 131 ? -22.303 -10.126 10.388 1.00 15.12 129 ARG A N 1
ATOM 866 C CA . ARG A 1 131 ? -22.325 -9.294 11.593 1.00 14.55 129 ARG A CA 1
ATOM 867 C C . ARG A 1 131 ? -22.089 -7.788 11.310 1.00 13.74 129 ARG A C 1
ATOM 868 O O . ARG A 1 131 ? -22.769 -6.922 11.798 1.00 14.44 129 ARG A O 1
ATOM 876 N N . ARG A 1 132 ? -21.026 -7.551 10.512 1.00 13.83 130 ARG A N 1
ATOM 877 C CA . ARG A 1 132 ? -20.678 -6.173 10.153 1.00 13.14 130 ARG A CA 1
ATOM 878 C C . ARG A 1 132 ? -21.718 -5.569 9.281 1.00 14.47 130 ARG A C 1
ATOM 879 O O . ARG A 1 132 ? -22.170 -4.456 9.540 1.00 14.40 130 ARG A O 1
ATOM 887 N N . GLY A 1 133 ? -22.076 -6.283 8.195 1.00 14.91 131 GLY A N 1
ATOM 888 C CA . GLY A 1 133 ? -23.005 -5.631 7.282 1.00 17.17 131 GLY A CA 1
ATOM 889 C C . GLY A 1 133 ? -24.365 -5.360 7.862 1.00 16.51 131 GLY A C 1
ATOM 890 O O . GLY A 1 133 ? -24.934 -4.335 7.588 1.00 16.60 131 GLY A O 1
ATOM 891 N N . ALA A 1 134 ? -24.878 -6.302 8.670 1.00 15.06 132 ALA A N 1
ATOM 892 C CA . ALA A 1 134 ? -26.203 -6.102 9.228 1.00 17.39 132 ALA A CA 1
ATOM 893 C C . ALA A 1 134 ? -26.231 -4.897 10.115 1.00 15.80 132 ALA A C 1
ATOM 894 O O . ALA A 1 134 ? -27.152 -4.116 10.130 1.00 17.47 132 ALA A O 1
ATOM 896 N N . GLN A 1 135 ? -25.174 -4.679 10.926 1.00 14.55 133 GLN A N 1
ATOM 897 C CA . GLN A 1 135 ? -25.139 -3.495 11.773 1.00 15.76 133 GLN A CA 1
ATOM 898 C C . GLN A 1 135 ? -25.035 -2.211 11.033 1.00 15.95 133 GLN A C 1
ATOM 899 O O . GLN A 1 135 ? -25.617 -1.216 11.448 1.00 19.03 133 GLN A O 1
ATOM 905 N N . LEU A 1 136 ? -24.302 -2.231 9.918 1.00 14.40 134 LEU A N 1
ATOM 906 C CA . LEU A 1 136 ? -24.265 -1.009 9.127 1.00 15.95 134 LEU A CA 1
ATOM 907 C C . LEU A 1 136 ? -25.624 -0.718 8.433 1.00 17.35 134 LEU A C 1
ATOM 908 O O . LEU A 1 136 ? -26.040 0.415 8.447 1.00 18.87 134 LEU A O 1
ATOM 913 N N . LEU A 1 137 ? -26.311 -1.763 7.990 1.00 17.36 135 LEU A N 1
ATOM 914 C CA . LEU A 1 137 ? -27.608 -1.582 7.270 1.00 18.23 135 LEU A CA 1
ATOM 915 C C . LEU A 1 137 ? -28.657 -1.155 8.312 1.00 20.81 135 LEU A C 1
ATOM 916 O O . LEU A 1 137 ? -29.621 -0.464 7.982 1.00 22.29 135 LEU A O 1
ATOM 921 N N . SER A 1 138 ? -28.449 -1.514 9.584 1.00 19.08 136 SER A N 1
ATOM 922 C CA . SER A 1 138 ? -29.352 -1.031 10.594 1.00 19.78 136 SER A CA 1
ATOM 923 C C . SER A 1 138 ? -29.339 0.463 10.797 1.00 21.15 136 SER A C 1
ATOM 924 O O . SER A 1 138 ? -30.350 1.066 11.175 1.00 26.14 136 SER A O 1
ATOM 928 N N . MET A 1 139 ? -28.218 1.075 10.512 1.00 21.13 137 MET A N 1
ATOM 929 C CA . MET A 1 139 ? -28.029 2.535 10.584 1.00 24.01 137 MET A CA 1
ATOM 930 C C . MET A 1 139 ? -28.357 3.246 9.296 1.00 23.06 137 MET A C 1
ATOM 931 O O . MET A 1 139 ? -28.927 4.372 9.324 1.00 25.95 137 MET A O 1
ATOM 936 N N . ARG A 1 140 ? -28.013 2.642 8.151 1.00 20.99 138 ARG A N 1
ATOM 937 C CA . ARG A 1 140 ? -28.251 3.247 6.857 1.00 21.56 138 ARG A CA 1
ATOM 938 C C . ARG A 1 140 ? -28.751 2.221 5.899 1.00 23.64 138 ARG A C 1
ATOM 939 O O . ARG A 1 140 ? -28.045 1.309 5.511 1.00 24.17 138 ARG A O 1
ATOM 947 N N . SER A 1 141 ? -29.929 2.516 5.356 1.00 34.35 139 SER A N 1
ATOM 948 C CA . SER A 1 141 ? -30.475 1.823 4.209 1.00 34.62 139 SER A CA 1
ATOM 949 C C . SER A 1 141 ? -29.852 2.064 2.871 1.00 32.09 139 SER A C 1
ATOM 950 O O . SER A 1 141 ? -29.994 1.205 2.013 1.00 41.72 139 SER A O 1
ATOM 953 N N . ASP A 1 142 ? -29.370 3.281 2.659 1.00 33.05 140 ASP A N 1
ATOM 954 C CA . ASP A 1 142 ? -28.912 3.826 1.377 1.00 35.28 140 ASP A CA 1
ATOM 955 C C . ASP A 1 142 ? -27.425 3.585 1.179 1.00 34.13 140 ASP A C 1
ATOM 956 O O . ASP A 1 142 ? -26.699 4.494 0.686 1.00 33.91 140 ASP A O 1
ATOM 961 N N . ILE A 1 143 ? -26.968 2.418 1.661 1.00 34.05 141 ILE A N 1
ATOM 962 C CA . ILE A 1 143 ? -25.644 1.846 1.359 1.00 25.15 141 ILE A CA 1
ATOM 963 C C . ILE A 1 143 ? -25.804 0.434 0.854 1.00 23.69 141 ILE A C 1
ATOM 964 O O . ILE A 1 143 ? -26.852 -0.209 1.046 1.00 33.01 141 ILE A O 1
ATOM 969 N N . GLU A 1 144 ? -24.771 -0.077 0.217 1.00 22.53 142 GLU A N 1
ATOM 970 C CA . GLU A 1 144 ? -24.693 -1.413 -0.277 1.00 24.99 142 GLU A CA 1
ATOM 971 C C . GLU A 1 144 ? -23.555 -2.148 0.377 1.00 26.84 142 GLU A C 1
ATOM 972 O O . GLU A 1 144 ? -22.430 -1.638 0.429 1.00 25.21 142 GLU A O 1
ATOM 978 N N . ILE A 1 145 ? -23.793 -3.367 0.800 1.00 22.11 143 ILE A N 1
ATOM 979 C CA . ILE A 1 145 ? -22.751 -4.258 1.353 1.00 21.17 143 ILE A CA 1
ATOM 980 C C . ILE A 1 145 ? -22.341 -5.267 0.291 1.00 22.50 143 ILE A C 1
ATOM 981 O O . ILE A 1 145 ? -23.171 -5.970 -0.279 1.00 26.58 143 ILE A O 1
ATOM 986 N N . LYS A 1 146 ? -21.084 -5.270 -0.058 1.00 20.14 144 LYS A N 1
ATOM 987 C CA . LYS A 1 146 ? -20.539 -6.095 -1.091 1.00 20.23 144 LYS A CA 1
ATOM 988 C C . LYS A 1 146 ? -19.489 -7.061 -0.536 1.00 19.82 144 LYS A C 1
ATOM 989 O O . LYS A 1 146 ? -18.546 -6.631 0.149 1.00 19.19 144 LYS A O 1
ATOM 995 N N . TRP A 1 147 ? -19.603 -8.351 -0.819 1.00 20.26 145 TRP A N 1
ATOM 996 C CA . TRP A 1 147 ? -18.611 -9.327 -0.486 1.00 22.50 145 TRP A CA 1
ATOM 997 C C . TRP A 1 147 ? -17.182 -8.913 -0.868 1.00 22.33 145 TRP A C 1
ATOM 998 O O . TRP A 1 147 ? -16.956 -8.354 -1.962 1.00 22.55 145 TRP A O 1
ATOM 1009 N N . ILE A 1 148 ? -16.235 -9.218 -0.008 1.00 20.92 146 ILE A N 1
ATOM 1010 C CA . ILE A 1 148 ? -14.791 -9.060 -0.283 1.00 17.63 146 ILE A CA 1
ATOM 1011 C C . ILE A 1 148 ? -14.085 -10.158 0.523 1.00 21.57 146 ILE A C 1
ATOM 1012 O O . ILE A 1 148 ? -14.549 -10.511 1.635 1.00 23.32 146 ILE A O 1
ATOM 1017 N N . ARG A 1 149 ? -12.975 -10.673 -0.043 1.00 26.35 147 ARG A N 1
ATOM 1018 C CA . ARG A 1 149 ? -12.123 -11.602 0.699 1.00 28.48 147 ARG A CA 1
ATOM 1019 C C . ARG A 1 149 ? -10.670 -11.236 0.453 1.00 23.80 147 ARG A C 1
ATOM 1020 O O . ARG A 1 149 ? -10.297 -10.386 -0.446 1.00 28.69 147 ARG A O 1
ATOM 1028 N N . GLY A 1 150 ? -9.866 -11.843 1.317 1.00 25.85 148 GLY A N 1
ATOM 1029 C CA . GLY A 1 150 ? -8.413 -11.678 1.235 1.00 29.18 148 GLY A CA 1
ATOM 1030 C C . GLY A 1 150 ? -7.818 -11.338 2.569 1.00 32.21 148 GLY A C 1
ATOM 1031 O O . GLY A 1 150 ? -8.523 -10.942 3.534 1.00 25.85 148 GLY A O 1
ATOM 1032 N N . ASN A 1 151 ? -6.496 -11.432 2.627 1.00 26.79 149 ASN A N 1
ATOM 1033 C CA . ASN A 1 151 ? -5.772 -11.028 3.765 1.00 25.32 149 ASN A CA 1
ATOM 1034 C C . ASN A 1 151 ? -5.893 -9.495 3.767 1.00 23.52 149 ASN A C 1
ATOM 1035 O O . ASN A 1 151 ? -6.351 -8.844 2.788 1.00 24.23 149 ASN A O 1
ATOM 1040 N N . ILE A 1 152 ? -5.511 -8.862 4.896 1.00 22.50 150 ILE A N 1
ATOM 1041 C CA . ILE A 1 152 ? -5.730 -7.402 5.004 1.00 21.77 150 ILE A CA 1
ATOM 1042 C C . ILE A 1 152 ? -5.168 -6.574 3.892 1.00 24.99 150 ILE A C 1
ATOM 1043 O O . ILE A 1 152 ? -5.774 -5.639 3.418 1.00 25.23 150 ILE A O 1
ATOM 1048 N N . ASP A 1 153 ? -3.939 -6.895 3.477 1.00 29.54 151 ASP A N 1
ATOM 1049 C CA . ASP A 1 153 ? -3.291 -6.101 2.463 1.00 32.19 151 ASP A CA 1
ATOM 1050 C C . ASP A 1 153 ? -3.976 -6.247 1.070 1.00 27.63 151 ASP A C 1
ATOM 1051 O O . ASP A 1 153 ? -4.168 -5.307 0.370 1.00 26.43 151 ASP A O 1
ATOM 1056 N N . THR A 1 154 ? -4.413 -7.472 0.770 1.00 28.10 152 THR A N 1
ATOM 1057 C CA . THR A 1 154 ? -5.187 -7.754 -0.472 1.00 26.36 152 THR A CA 1
ATOM 1058 C C . THR A 1 154 ? -6.487 -6.925 -0.468 1.00 23.51 152 THR A C 1
ATOM 1059 O O . THR A 1 154 ? -6.843 -6.326 -1.460 1.00 23.59 152 THR A O 1
ATOM 1063 N N . ARG A 1 155 ? -7.179 -6.866 0.720 1.00 22.29 153 ARG A N 1
ATOM 1064 C CA . ARG A 1 155 ? -8.387 -6.122 0.775 1.00 22.60 153 ARG A CA 1
ATOM 1065 C C . ARG A 1 155 ? -8.193 -4.635 0.595 1.00 21.77 153 ARG A C 1
ATOM 1066 O O . ARG A 1 155 ? -9.014 -3.934 -0.017 1.00 20.14 153 ARG A O 1
ATOM 1074 N N . LEU A 1 156 ? -7.105 -4.114 1.155 1.00 21.58 154 LEU A N 1
ATOM 1075 C CA . LEU A 1 156 ? -6.829 -2.725 0.941 1.00 21.50 154 LEU A CA 1
ATOM 1076 C C . LEU A 1 156 ? -6.534 -2.401 -0.548 1.00 23.18 154 LEU A C 1
ATOM 1077 O O . LEU A 1 156 ? -6.881 -1.331 -1.036 1.00 22.22 154 LEU A O 1
ATOM 1082 N N . GLU A 1 157 ? -5.873 -3.320 -1.197 1.00 25.95 155 GLU A N 1
ATOM 1083 C CA . GLU A 1 157 ? -5.657 -3.164 -2.671 1.00 27.33 155 GLU A CA 1
ATOM 1084 C C . GLU A 1 157 ? -6.919 -3.267 -3.493 1.00 29.49 155 GLU A C 1
ATOM 1085 O O . GLU A 1 157 ? -7.140 -2.501 -4.448 1.00 27.20 155 GLU A O 1
ATOM 1091 N N . LYS A 1 158 ? -7.787 -4.197 -3.111 1.00 22.61 156 LYS A N 1
ATOM 1092 C CA . LYS A 1 158 ? -9.116 -4.278 -3.762 1.00 25.03 156 LYS A CA 1
ATOM 1093 C C . LYS A 1 158 ? -9.911 -3.016 -3.543 1.00 23.47 156 LYS A C 1
ATOM 1094 O O . LYS A 1 158 ? -10.608 -2.544 -4.393 1.00 25.72 156 LYS A O 1
ATOM 1100 N N . LEU A 1 159 ? -9.903 -2.416 -2.321 1.00 21.83 157 LEU A N 1
ATOM 1101 C CA . LEU A 1 159 ? -10.527 -1.122 -2.175 1.00 21.58 157 LEU A CA 1
ATOM 1102 C C . LEU A 1 159 ? -10.055 -0.077 -3.186 1.00 25.01 157 LEU A C 1
ATOM 1103 O O . LEU A 1 159 ? -10.853 0.668 -3.726 1.00 25.31 157 LEU A O 1
ATOM 1108 N N . LYS A 1 160 ? -8.734 -0.046 -3.420 1.00 23.96 158 LYS A N 1
ATOM 1109 C CA . LYS A 1 160 ? -8.161 0.916 -4.317 1.00 26.32 158 LYS A CA 1
ATOM 1110 C C . LYS A 1 160 ? -8.555 0.617 -5.748 1.00 24.38 158 LYS A C 1
ATOM 1111 O O . LYS A 1 160 ? -8.896 1.495 -6.480 1.00 27.57 158 LYS A O 1
ATOM 1117 N N . ASN A 1 161 ? -8.545 -0.660 -6.114 1.00 22.49 159 ASN A N 1
ATOM 1118 C CA . ASN A 1 161 ? -8.541 -1.013 -7.577 1.00 23.43 159 ASN A CA 1
ATOM 1119 C C . ASN A 1 161 ? -9.835 -1.649 -8.063 1.00 28.52 159 ASN A C 1
ATOM 1120 O O . ASN A 1 161 ? -9.944 -1.981 -9.233 1.00 26.92 159 ASN A O 1
ATOM 1125 N N . GLU A 1 162 ? -10.839 -1.779 -7.178 1.00 24.91 160 GLU A N 1
ATOM 1126 C CA . GLU A 1 162 ? -12.122 -2.332 -7.508 1.00 23.71 160 GLU A CA 1
ATOM 1127 C C . GLU A 1 162 ? -13.263 -1.373 -7.077 1.00 22.36 160 GLU A C 1
ATOM 1128 O O . GLU A 1 162 ? -13.035 -0.307 -6.499 1.00 24.93 160 GLU A O 1
ATOM 1134 N N . ASP A 1 163 ? -14.496 -1.758 -7.334 1.00 24.82 161 ASP A N 1
ATOM 1135 C CA . ASP A 1 163 ? -15.681 -0.928 -7.136 1.00 25.14 161 ASP A CA 1
ATOM 1136 C C . ASP A 1 163 ? -16.184 -1.104 -5.669 1.00 26.20 161 ASP A C 1
ATOM 1137 O O . ASP A 1 163 ? -17.206 -1.705 -5.406 1.00 24.72 161 ASP A O 1
ATOM 1142 N N . TYR A 1 164 ? -15.389 -0.588 -4.767 1.00 22.23 162 TYR A N 1
ATOM 1143 C CA . TYR A 1 164 ? -15.742 -0.448 -3.329 1.00 20.57 162 TYR A CA 1
ATOM 1144 C C . TYR A 1 164 ? -15.476 1.049 -2.980 1.00 19.63 162 TYR A C 1
ATOM 1145 O O . TYR A 1 164 ? -14.423 1.586 -3.405 1.00 22.43 162 TYR A O 1
ATOM 1154 N N . ASP A 1 165 ? -16.353 1.721 -2.214 1.00 19.54 163 ASP A N 1
ATOM 1155 C CA . ASP A 1 165 ? -16.107 2.988 -1.645 1.00 20.51 163 ASP A CA 1
ATOM 1156 C C . ASP A 1 165 ? -15.452 2.956 -0.257 1.00 20.07 163 ASP A C 1
ATOM 1157 O O . ASP A 1 165 ? -14.779 3.897 0.153 1.00 19.57 163 ASP A O 1
ATOM 1162 N N . ALA A 1 166 ? -15.576 1.805 0.399 1.00 18.44 164 ALA A N 1
ATOM 1163 C CA . ALA A 1 166 ? -15.007 1.635 1.735 1.00 16.27 164 ALA A CA 1
ATOM 1164 C C . ALA A 1 166 ? -14.931 0.182 1.992 1.00 15.31 164 ALA A C 1
ATOM 1165 O O . ALA A 1 166 ? -15.656 -0.593 1.355 1.00 15.21 164 ALA A O 1
ATOM 1167 N N . ILE A 1 167 ? -14.200 -0.176 3.030 1.00 16.10 165 ILE A N 1
ATOM 1168 C CA . ILE A 1 167 ? -14.181 -1.542 3.560 1.00 14.48 165 ILE A CA 1
ATOM 1169 C C . ILE A 1 167 ? -14.233 -1.447 5.080 1.00 14.77 165 ILE A C 1
ATOM 1170 O O . ILE A 1 167 ? -13.893 -0.423 5.638 1.00 13.65 165 ILE A O 1
ATOM 1175 N N . ILE A 1 168 ? -14.602 -2.538 5.709 1.00 14.21 166 ILE A N 1
ATOM 1176 C CA . ILE A 1 168 ? -14.483 -2.693 7.166 1.00 11.88 166 ILE A CA 1
ATOM 1177 C C . ILE A 1 168 ? -13.380 -3.720 7.406 1.00 13.46 166 ILE A C 1
ATOM 1178 O O . ILE A 1 168 ? -13.340 -4.838 6.852 1.00 15.01 166 ILE A O 1
ATOM 1183 N N . LEU A 1 169 ? -12.501 -3.387 8.346 1.00 12.26 167 LEU A N 1
ATOM 1184 C CA . LEU A 1 169 ? -11.444 -4.265 8.841 1.00 12.17 167 LEU A CA 1
ATOM 1185 C C . LEU A 1 169 ? -11.422 -4.211 10.334 1.00 11.61 167 LEU A C 1
ATOM 1186 O O . LEU A 1 169 ? -11.838 -3.175 10.922 1.00 13.31 167 LEU A O 1
ATOM 1191 N N . ALA A 1 170 ? -10.799 -5.147 11.007 1.00 11.79 168 ALA A N 1
ATOM 1192 C CA . ALA A 1 170 ? -10.567 -5.042 12.427 1.00 10.45 168 ALA A CA 1
ATOM 1193 C C . ALA A 1 170 ? -9.479 -3.986 12.645 1.00 11.18 168 ALA A C 1
ATOM 1194 O O . ALA A 1 170 ? -8.380 -4.071 12.067 1.00 13.28 168 ALA A O 1
ATOM 1196 N N . ALA A 1 171 ? -9.725 -3.075 13.582 1.00 11.27 169 ALA A N 1
ATOM 1197 C CA . ALA A 1 171 ? -8.664 -2.146 13.963 1.00 11.84 169 ALA A CA 1
ATOM 1198 C C . ALA A 1 171 ? -7.419 -2.869 14.407 1.00 13.23 169 ALA A C 1
ATOM 1199 O O . ALA A 1 171 ? -6.286 -2.395 14.161 1.00 13.70 169 ALA A O 1
ATOM 1201 N N . ALA A 1 172 ? -7.554 -3.986 15.079 1.00 11.81 170 ALA A N 1
ATOM 1202 C CA . ALA A 1 172 ? -6.397 -4.697 15.611 1.00 13.42 170 ALA A CA 1
ATOM 1203 C C . ALA A 1 172 ? -5.413 -5.138 14.529 1.00 13.65 170 ALA A C 1
ATOM 1204 O O . ALA A 1 172 ? -4.211 -4.945 14.778 1.00 16.65 170 ALA A O 1
ATOM 1206 N N . GLY A 1 173 ? -5.882 -5.608 13.403 1.00 15.29 171 GLY A N 1
ATOM 1207 C CA . GLY A 1 173 ? -5.003 -6.104 12.370 1.00 16.10 171 GLY A CA 1
ATOM 1208 C C . GLY A 1 173 ? -4.197 -4.959 11.785 1.00 16.79 171 GLY A C 1
ATOM 1209 O O . GLY A 1 173 ? -2.956 -5.047 11.646 1.00 17.75 171 GLY A O 1
ATOM 1210 N N . LEU A 1 174 ? -4.881 -3.870 11.535 1.00 17.30 172 LEU A N 1
ATOM 1211 C CA . LEU A 1 174 ? -4.216 -2.697 11.020 1.00 18.48 172 LEU A CA 1
ATOM 1212 C C . LEU A 1 174 ? -3.217 -2.170 11.974 1.00 18.09 172 LEU A C 1
ATOM 1213 O O . LEU A 1 174 ? -2.077 -1.736 11.561 1.00 21.27 172 LEU A O 1
ATOM 1218 N N . SER A 1 175 ? -3.495 -2.179 13.241 1.00 17.49 173 SER A N 1
ATOM 1219 C CA . SER A 1 175 ? -2.558 -1.746 14.262 1.00 17.07 173 SER A CA 1
ATOM 1220 C C . SER A 1 175 ? -1.304 -2.634 14.356 1.00 18.23 173 SER A C 1
ATOM 1221 O O . SER A 1 175 ? -0.165 -2.124 14.408 1.00 22.52 173 SER A O 1
ATOM 1224 N N . ARG A 1 176 ? -1.532 -3.940 14.303 1.00 17.22 174 ARG A N 1
ATOM 1225 C CA . ARG A 1 176 ? -0.406 -4.883 14.411 1.00 18.13 174 ARG A CA 1
ATOM 1226 C C . ARG A 1 176 ? 0.577 -4.679 13.287 1.00 23.50 174 ARG A C 1
ATOM 1227 O O . ARG A 1 176 ? 1.822 -4.805 13.479 1.00 27.78 174 ARG A O 1
ATOM 1235 N N . MET A 1 177 ? 0.070 -4.284 12.130 1.00 20.67 175 MET A N 1
ATOM 1236 C CA . MET A 1 177 ? 0.908 -4.055 10.950 1.00 25.10 175 MET A CA 1
ATOM 1237 C C . MET A 1 177 ? 1.469 -2.658 10.839 1.00 24.84 175 MET A C 1
ATOM 1238 O O . MET A 1 177 ? 2.333 -2.419 9.953 1.00 35.40 175 MET A O 1
ATOM 1243 N N . GLY A 1 178 ? 1.052 -1.745 11.713 1.00 23.51 176 GLY A N 1
ATOM 1244 C CA . GLY A 1 178 ? 1.464 -0.317 11.626 1.00 24.80 176 GLY A CA 1
ATOM 1245 C C . GLY A 1 178 ? 0.859 0.417 10.452 1.00 26.85 176 GLY A C 1
ATOM 1246 O O . GLY A 1 178 ? 1.486 1.331 9.924 1.00 30.67 176 GLY A O 1
ATOM 1247 N N . TRP A 1 179 ? -0.348 0.033 10.050 1.00 24.48 177 TRP A N 1
ATOM 1248 C CA . TRP A 1 179 ? -1.058 0.610 8.883 1.00 22.10 177 TRP A CA 1
ATOM 1249 C C . TRP A 1 179 ? -2.184 1.542 9.245 1.00 23.92 177 TRP A C 1
ATOM 1250 O O . TRP A 1 179 ? -2.814 2.148 8.360 1.00 24.99 177 TRP A O 1
ATOM 1261 N N . SER A 1 180 ? -2.530 1.635 10.523 1.00 22.35 178 SER A N 1
ATOM 1262 C CA . SER A 1 180 ? -3.730 2.398 10.893 1.00 21.49 178 SER A CA 1
ATOM 1263 C C . SER A 1 180 ? -3.703 3.854 10.447 1.00 22.78 178 SER A C 1
ATOM 1264 O O . SER A 1 180 ? -4.732 4.364 10.052 1.00 22.37 178 SER A O 1
ATOM 1267 N N . LYS A 1 181 ? -2.561 4.498 10.630 1.00 24.81 179 LYS A N 1
ATOM 1268 C CA . LYS A 1 181 ? -2.487 5.962 10.511 1.00 24.84 179 LYS A CA 1
ATOM 1269 C C . LYS A 1 181 ? -2.877 6.378 9.111 1.00 28.31 179 LYS A C 1
ATOM 1270 O O . LYS A 1 181 ? -3.633 7.374 8.911 1.00 30.70 179 LYS A O 1
ATOM 1276 N N . ASP A 1 182 ? -2.431 5.578 8.136 1.00 30.97 180 ASP A N 1
ATOM 1277 C CA . ASP A 1 182 ? -2.709 5.835 6.744 1.00 35.21 180 ASP A CA 1
ATOM 1278 C C . ASP A 1 182 ? -3.992 5.178 6.216 1.00 33.72 180 ASP A C 1
ATOM 1279 O O . ASP A 1 182 ? -4.280 5.304 5.003 1.00 40.19 180 ASP A O 1
ATOM 1284 N N . THR A 1 183 ? -4.789 4.522 7.079 1.00 31.83 181 THR A N 1
ATOM 1285 C CA . THR A 1 183 ? -5.869 3.821 6.557 1.00 26.89 181 THR A CA 1
ATOM 1286 C C . THR A 1 183 ? -7.160 4.219 7.267 1.00 21.45 181 THR A C 1
ATOM 1287 O O . THR A 1 183 ? -8.158 4.370 6.607 1.00 22.11 181 THR A O 1
ATOM 1291 N N . VAL A 1 184 ? -7.217 4.280 8.616 1.00 20.32 182 VAL A N 1
ATOM 1292 C CA . VAL A 1 184 ? -8.552 4.289 9.239 1.00 15.51 182 VAL A CA 1
ATOM 1293 C C . VAL A 1 184 ? -9.227 5.616 9.115 1.00 15.28 182 VAL A C 1
ATOM 1294 O O . VAL A 1 184 ? -8.635 6.640 9.512 1.00 20.75 182 VAL A O 1
ATOM 1298 N N . THR A 1 185 ? -10.433 5.611 8.595 1.00 14.63 183 THR A N 1
ATOM 1299 C CA . THR A 1 185 ? -11.272 6.784 8.509 1.00 14.34 183 THR A CA 1
ATOM 1300 C C . THR A 1 185 ? -12.070 6.995 9.760 1.00 19.73 183 THR A C 1
ATOM 1301 O O . THR A 1 185 ? -12.266 8.131 10.229 1.00 25.41 183 THR A O 1
ATOM 1305 N N . GLN A 1 186 ? -12.660 5.937 10.286 1.00 15.93 184 GLN A N 1
ATOM 1306 C CA . GLN A 1 186 ? -13.441 6.042 11.498 1.00 16.22 184 GLN A CA 1
ATOM 1307 C C . GLN A 1 186 ? -13.263 4.730 12.290 1.00 14.90 184 GLN A C 1
ATOM 1308 O O . GLN A 1 186 ? -13.445 3.625 11.741 1.00 14.97 184 GLN A O 1
ATOM 1314 N N . TYR A 1 187 ? -12.949 4.827 13.553 1.00 12.31 185 TYR A N 1
ATOM 1315 C CA . TYR A 1 187 ? -13.022 3.696 14.480 1.00 12.09 185 TYR A CA 1
ATOM 1316 C C . TYR A 1 187 ? -14.452 3.545 14.924 1.00 14.52 185 TYR A C 1
ATOM 1317 O O . TYR A 1 187 ? -15.090 4.553 15.312 1.00 18.34 185 TYR A O 1
ATOM 1326 N N . LEU A 1 188 ? -15.045 2.361 14.829 1.00 12.78 186 LEU A N 1
ATOM 1327 C CA . LEU A 1 188 ? -16.443 2.225 15.126 1.00 14.12 186 LEU A CA 1
ATOM 1328 C C . LEU A 1 188 ? -16.642 1.814 16.558 1.00 12.26 186 LEU A C 1
ATOM 1329 O O . LEU A 1 188 ? -16.144 0.788 17.006 1.00 11.85 186 LEU A O 1
ATOM 1334 N N . GLU A 1 189 ? -17.303 2.655 17.347 1.00 12.22 187 GLU A N 1
ATOM 1335 C CA . GLU A 1 189 ? -17.539 2.328 18.716 1.00 12.72 187 GLU A CA 1
ATOM 1336 C C . GLU A 1 189 ? -18.535 1.110 18.799 1.00 12.66 187 GLU A C 1
ATOM 1337 O O . GLU A 1 189 ? -19.337 0.941 17.889 1.00 14.05 187 GLU A O 1
ATOM 1343 N N . PRO A 1 190 ? -18.457 0.316 19.903 1.00 12.81 188 PRO A N 1
ATOM 1344 C CA . PRO A 1 190 ? -19.388 -0.808 20.020 1.00 14.29 188 PRO A CA 1
ATOM 1345 C C . PRO A 1 190 ? -20.817 -0.433 19.966 1.00 17.45 188 PRO A C 1
ATOM 1346 O O . PRO A 1 190 ? -21.642 -1.271 19.533 1.00 20.73 188 PRO A O 1
ATOM 1350 N N . GLU A 1 191 ? -21.152 0.783 20.385 1.00 18.18 189 GLU A N 1
ATOM 1351 C CA . GLU A 1 191 ? -22.523 1.253 20.382 1.00 22.90 189 GLU A CA 1
ATOM 1352 C C . GLU A 1 191 ? -23.084 1.188 19.020 1.00 20.71 189 GLU A C 1
ATOM 1353 O O . GLU A 1 191 ? -24.302 0.834 18.948 1.00 30.87 189 GLU A O 1
ATOM 1359 N N . ILE A 1 192 ? -22.268 1.355 17.950 1.00 18.86 190 ILE A N 1
ATOM 1360 C CA . ILE A 1 192 ? -22.692 1.186 16.641 1.00 23.45 190 ILE A CA 1
ATOM 1361 C C . ILE A 1 192 ? -22.256 -0.031 15.803 1.00 17.98 190 ILE A C 1
ATOM 1362 O O . ILE A 1 192 ? -22.915 -0.372 14.818 1.00 17.48 190 ILE A O 1
ATOM 1367 N N . SER A 1 193 ? -21.176 -0.695 16.179 1.00 15.29 191 SER A N 1
ATOM 1368 C CA . SER A 1 193 ? -20.833 -1.992 15.599 1.00 13.68 191 SER A CA 1
ATOM 1369 C C . SER A 1 193 ? -20.266 -2.792 16.693 1.00 11.15 191 SER A C 1
ATOM 1370 O O . SER A 1 193 ? -19.079 -2.646 17.076 1.00 12.03 191 SER A O 1
ATOM 1373 N N . VAL A 1 194 ? -21.039 -3.705 17.252 1.00 10.83 192 VAL A N 1
ATOM 1374 C CA . VAL A 1 194 ? -20.547 -4.570 18.332 1.00 10.14 192 VAL A CA 1
ATOM 1375 C C . VAL A 1 194 ? -19.548 -5.529 17.681 1.00 11.23 192 VAL A C 1
ATOM 1376 O O . VAL A 1 194 ? -19.902 -6.175 16.684 1.00 11.01 192 VAL A O 1
ATOM 1380 N N . PRO A 1 195 ? -18.336 -5.680 18.226 1.00 11.15 193 PRO A N 1
ATOM 1381 C CA . PRO A 1 195 ? -17.324 -6.509 17.575 1.00 11.78 193 PRO A CA 1
ATOM 1382 C C . PRO A 1 195 ? -17.657 -8.018 17.612 1.00 10.61 193 PRO A C 1
ATOM 1383 O O . PRO A 1 195 ? -18.427 -8.453 18.436 1.00 11.28 193 PRO A O 1
ATOM 1387 N N . ALA A 1 196 ? -16.963 -8.719 16.746 1.00 10.22 194 ALA A N 1
ATOM 1388 C CA . ALA A 1 196 ? -16.974 -10.154 16.805 1.00 10.25 194 ALA A CA 1
ATOM 1389 C C . ALA A 1 196 ? -16.414 -10.574 18.166 1.00 10.08 194 ALA A C 1
ATOM 1390 O O . ALA A 1 196 ? -15.427 -10.017 18.626 1.00 10.25 194 ALA A O 1
ATOM 1392 N N . VAL A 1 197 ? -16.925 -11.697 18.698 1.00 10.54 195 VAL A N 1
ATOM 1393 C CA . VAL A 1 197 ? -16.346 -12.320 19.860 1.00 10.67 195 VAL A CA 1
ATOM 1394 C C . VAL A 1 197 ? -14.846 -12.623 19.602 1.00 10.45 195 VAL A C 1
ATOM 1395 O O . VAL A 1 197 ? -14.446 -13.120 18.578 1.00 11.80 195 VAL A O 1
ATOM 1399 N N . GLY A 1 198 ? -14.082 -12.124 20.574 1.00 10.06 196 GLY A N 1
ATOM 1400 C CA . GLY A 1 198 ? -12.666 -12.342 20.562 1.00 10.49 196 GLY A CA 1
ATOM 1401 C C . GLY A 1 198 ? -11.872 -11.354 19.728 1.00 9.57 196 GLY A C 1
ATOM 1402 O O . GLY A 1 198 ? -10.627 -11.432 19.676 1.00 10.51 196 GLY A O 1
ATOM 1403 N N . GLN A 1 199 ? -12.483 -10.409 19.013 1.00 9.88 197 GLN A N 1
ATOM 1404 C CA . GLN A 1 199 ? -11.759 -9.541 18.091 1.00 10.51 197 GLN A CA 1
ATOM 1405 C C . GLN A 1 199 ? -10.719 -8.693 18.855 1.00 10.23 197 GLN A C 1
ATOM 1406 O O . GLN A 1 199 ? -11.038 -8.157 19.924 1.00 10.33 197 GLN A O 1
ATOM 1412 N N . GLY A 1 200 ? -9.499 -8.670 18.339 1.00 11.01 198 GLY A N 1
ATOM 1413 C CA . GLY A 1 200 ? -8.380 -8.004 18.988 1.00 11.02 198 GLY A CA 1
ATOM 1414 C C . GLY A 1 200 ? -7.679 -8.813 20.058 1.00 11.73 198 GLY A C 1
ATOM 1415 O O . GLY A 1 200 ? -6.612 -8.417 20.543 1.00 12.42 198 GLY A O 1
ATOM 1416 N N . ALA A 1 201 ? -8.188 -9.994 20.397 1.00 10.60 199 ALA A N 1
ATOM 1417 C CA . ALA A 1 201 ? -7.522 -10.898 21.347 1.00 11.23 199 ALA A CA 1
ATOM 1418 C C . ALA A 1 201 ? -6.823 -11.985 20.550 1.00 11.65 199 ALA A C 1
ATOM 1419 O O . ALA A 1 201 ? -7.253 -12.349 19.449 1.00 12.87 199 ALA A O 1
ATOM 1421 N N . LEU A 1 202 ? -5.733 -12.471 21.128 1.00 11.16 200 LEU A N 1
ATOM 1422 C CA . LEU A 1 202 ? -5.020 -13.610 20.565 1.00 11.89 200 LEU A CA 1
ATOM 1423 C C . LEU A 1 202 ? -5.211 -14.790 21.525 1.00 12.53 200 LEU A C 1
ATOM 1424 O O . LEU A 1 202 ? -5.267 -14.652 22.718 1.00 14.56 200 LEU A O 1
ATOM 1429 N N . ALA A 1 203 ? -5.295 -15.972 20.928 1.00 12.85 201 ALA A N 1
ATOM 1430 C CA . ALA A 1 203 ? -5.259 -17.246 21.607 1.00 12.74 201 ALA A CA 1
ATOM 1431 C C . ALA A 1 203 ? -3.899 -17.895 21.374 1.00 12.27 201 ALA A C 1
ATOM 1432 O O . ALA A 1 203 ? -3.531 -18.156 20.245 1.00 16.26 201 ALA A O 1
ATOM 1434 N N . ILE A 1 204 ? -3.160 -18.114 22.449 1.00 12.29 202 ILE A N 1
ATOM 1435 C CA . ILE A 1 204 ? -1.907 -18.878 22.360 1.00 11.97 202 ILE A CA 1
ATOM 1436 C C . ILE A 1 204 ? -2.234 -20.308 22.841 1.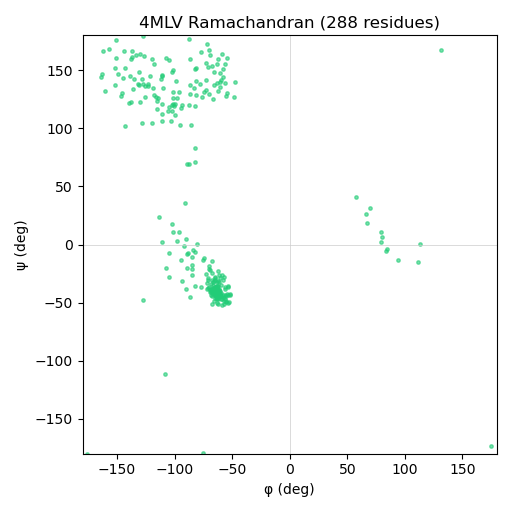00 12.15 202 ILE A C 1
ATOM 1437 O O . ILE A 1 204 ? -2.586 -20.519 23.992 1.00 13.64 202 ILE A O 1
ATOM 1442 N N . GLU A 1 205 ? -2.182 -21.198 21.876 1.00 12.94 203 GLU A N 1
ATOM 1443 C CA . GLU A 1 205 ? -2.569 -22.599 22.077 1.00 14.26 203 GLU A CA 1
ATOM 1444 C C . GLU A 1 205 ? -1.282 -23.446 22.292 1.00 13.44 203 GLU A C 1
ATOM 1445 O O . GLU A 1 205 ? -0.276 -23.235 21.635 1.00 14.20 203 GLU A O 1
ATOM 1451 N N . CYS A 1 206 ? -1.435 -24.367 23.205 1.00 13.89 204 CYS A N 1
ATOM 1452 C CA . CYS A 1 206 ? -0.367 -25.322 23.539 1.00 13.00 204 CYS A CA 1
ATOM 1453 C C . CYS A 1 206 ? -0.985 -26.623 24.033 1.00 14.71 204 CYS A C 1
ATOM 1454 O O . CYS A 1 206 ? -2.173 -26.701 24.187 1.00 14.67 204 CYS A O 1
ATOM 1457 N N . ARG A 1 207 ? -0.125 -27.614 24.289 1.00 13.96 205 ARG A N 1
ATOM 1458 C CA . ARG A 1 207 ? -0.619 -28.859 24.931 1.00 15.38 205 ARG A CA 1
ATOM 1459 C C . ARG A 1 207 ? -0.926 -28.628 26.360 1.00 15.87 205 ARG A C 1
ATOM 1460 O O . ARG A 1 207 ? -0.190 -27.956 27.121 1.00 14.82 205 ARG A O 1
ATOM 1468 N N . GLU A 1 208 ? -2.016 -29.257 26.837 1.00 15.20 206 GLU A N 1
ATOM 1469 C CA . GLU A 1 208 ? -2.429 -29.184 28.161 1.00 17.40 206 GLU A CA 1
ATOM 1470 C C . GLU A 1 208 ? -1.404 -29.714 29.173 1.00 14.80 206 GLU A C 1
ATOM 1471 O O . GLU A 1 208 ? -1.403 -29.310 30.317 1.00 19.23 206 GLU A O 1
ATOM 1477 N N . ASN A 1 209 ? -0.603 -30.670 28.699 1.00 16.97 207 ASN A N 1
ATOM 1478 C CA . ASN A 1 209 ? 0.417 -31.256 29.563 1.00 16.39 207 ASN A CA 1
ATOM 1479 C C . ASN A 1 209 ? 1.785 -30.652 29.414 1.00 18.07 207 ASN A C 1
ATOM 1480 O O . ASN A 1 209 ? 2.726 -31.159 30.046 1.00 17.91 207 ASN A O 1
ATOM 1485 N N . ASP A 1 210 ? 1.882 -29.543 28.698 1.00 15.75 208 ASP A N 1
ATOM 1486 C CA . ASP A 1 210 ? 3.198 -28.845 28.522 1.00 15.15 208 ASP A CA 1
ATOM 1487 C C . ASP A 1 210 ? 3.356 -27.856 29.668 1.00 13.87 208 ASP A C 1
ATOM 1488 O O . ASP A 1 210 ? 3.199 -26.640 29.469 1.00 13.89 208 ASP A O 1
ATOM 1493 N N . HIS A 1 211 ? 3.547 -28.301 30.910 1.00 14.67 209 HIS A N 1
ATOM 1494 C CA . HIS A 1 211 ? 3.510 -27.509 32.080 1.00 14.63 209 HIS A CA 1
ATOM 1495 C C . HIS A 1 211 ? 4.623 -26.453 32.056 1.00 12.62 209 HIS A C 1
ATOM 1496 O O . HIS A 1 211 ? 4.398 -25.354 32.509 1.00 14.38 209 HIS A O 1
ATOM 1503 N N . GLU A 1 212 ? 5.764 -26.822 31.497 1.00 12.22 210 GLU A N 1
ATOM 1504 C CA . GLU A 1 212 ? 6.876 -25.865 31.422 1.00 11.53 210 GLU A CA 1
ATOM 1505 C C . GLU A 1 212 ? 6.455 -24.679 30.544 1.00 12.24 210 GLU A C 1
ATOM 1506 O O . GLU A 1 212 ? 6.675 -23.487 30.913 1.00 12.82 210 GLU A O 1
ATOM 1512 N N . LEU A 1 213 ? 5.881 -24.951 29.394 1.00 11.60 211 LEU A N 1
ATOM 1513 C CA . LEU A 1 213 ? 5.445 -23.853 28.510 1.00 11.95 211 LEU A CA 1
ATOM 1514 C C . LEU A 1 213 ? 4.292 -23.113 29.113 1.00 13.13 211 LEU A C 1
ATOM 1515 O O . LEU A 1 213 ? 4.255 -21.864 29.053 1.00 11.98 211 LEU A O 1
ATOM 1520 N N . LEU A 1 214 ? 3.331 -23.776 29.724 1.00 12.47 212 LEU A N 1
ATOM 1521 C CA . LEU A 1 214 ? 2.215 -23.085 30.405 1.00 11.91 212 LEU A CA 1
ATOM 1522 C C . LEU A 1 214 ? 2.768 -22.122 31.446 1.00 12.89 212 LEU A C 1
ATOM 1523 O O . LEU A 1 214 ? 2.262 -21.000 31.581 1.00 15.43 212 LEU A O 1
ATOM 1528 N N . SER A 1 215 ? 3.818 -22.482 32.154 1.00 13.37 213 SER A N 1
ATOM 1529 C CA . SER A 1 215 ? 4.367 -21.589 33.194 1.00 15.47 213 SER A CA 1
ATOM 1530 C C . SER A 1 215 ? 5.049 -20.379 32.544 1.00 13.99 213 SER A C 1
ATOM 1531 O O . SER A 1 215 ? 4.856 -19.259 33.048 1.00 17.13 213 SER A O 1
ATOM 1536 N N . LEU A 1 216 ? 5.704 -20.577 31.443 1.00 13.13 214 LEU A N 1
ATOM 1537 C CA . LEU A 1 216 ? 6.301 -19.478 30.687 1.00 13.35 214 LEU A CA 1
ATOM 1538 C C . LEU A 1 216 ? 5.258 -18.533 30.197 1.00 14.63 214 LEU A C 1
ATOM 1539 O O . LEU A 1 216 ? 5.392 -17.294 30.281 1.00 17.23 214 LEU A O 1
ATOM 1544 N N . LEU A 1 217 ? 4.173 -19.047 29.690 1.00 13.25 215 LEU A N 1
ATOM 1545 C CA . LEU A 1 217 ? 3.071 -18.228 29.180 1.00 13.74 215 LEU A CA 1
ATOM 1546 C C . LEU A 1 217 ? 2.344 -17.457 30.231 1.00 15.96 215 LEU A C 1
ATOM 1547 O O . LEU A 1 217 ? 1.717 -16.418 29.879 1.00 16.08 215 LEU A O 1
ATOM 1552 N N . GLN A 1 218 ? 2.354 -17.892 31.512 1.00 18.33 216 GLN A N 1
ATOM 1553 C CA . GLN A 1 218 ? 1.601 -17.244 32.547 1.00 19.98 216 GLN A CA 1
ATOM 1554 C C . GLN A 1 218 ? 1.847 -15.772 32.624 1.00 17.75 216 GLN A C 1
ATOM 1555 O O . GLN A 1 218 ? 0.882 -15.014 32.824 1.00 19.15 216 GLN A O 1
ATOM 1561 N N . ALA A 1 219 ? 3.090 -15.330 32.531 1.00 19.48 217 ALA A N 1
ATOM 1562 C CA . ALA A 1 219 ? 3.403 -13.923 32.788 1.00 20.14 217 ALA A CA 1
ATOM 1563 C C . ALA A 1 219 ? 2.889 -13.000 31.753 1.00 17.61 217 ALA A C 1
ATOM 1564 O O . ALA A 1 219 ? 2.690 -11.782 31.948 1.00 22.03 217 ALA A O 1
ATOM 1566 N N . LEU A 1 220 ? 2.644 -13.584 30.562 1.00 14.71 218 LEU A N 1
ATOM 1567 C CA . LEU A 1 220 ? 2.062 -12.838 29.427 1.00 15.12 218 LEU A CA 1
ATOM 1568 C C . LEU A 1 220 ? 0.526 -12.781 29.469 1.00 14.95 218 LEU A C 1
ATOM 1569 O O . LEU A 1 220 ? -0.097 -11.914 28.838 1.00 15.45 218 LEU A O 1
ATOM 1574 N N . ASN A 1 221 ? -0.095 -13.690 30.183 1.00 14.87 219 ASN A N 1
ATOM 1575 C CA . ASN A 1 221 ? -1.565 -13.783 30.230 1.00 15.78 219 ASN A CA 1
ATOM 1576 C C . ASN A 1 221 ? -2.068 -12.520 30.900 1.00 17.03 219 ASN A C 1
ATOM 1577 O O . ASN A 1 221 ? -1.510 -12.083 31.920 1.00 17.03 219 ASN A O 1
ATOM 1582 N N . HIS A 1 222 ? -3.116 -11.936 30.364 1.00 15.33 220 HIS A N 1
ATOM 1583 C CA . HIS A 1 222 ? -3.745 -10.736 30.932 1.00 15.39 220 HIS A CA 1
ATOM 1584 C C . HIS A 1 222 ? -5.082 -11.111 31.467 1.00 18.72 220 HIS A C 1
ATOM 1585 O O . HIS A 1 222 ? -6.040 -11.399 30.716 1.00 16.94 220 HIS A O 1
ATOM 1592 N N . ASP A 1 223 ? -5.210 -11.188 32.782 1.00 19.69 221 ASP A N 1
ATOM 1593 C CA . ASP A 1 223 ? -6.365 -11.836 33.361 1.00 21.21 221 ASP A CA 1
ATOM 1594 C C . ASP A 1 223 ? -7.689 -11.060 32.983 1.00 17.05 221 ASP A C 1
ATOM 1595 O O . ASP A 1 223 ? -8.697 -11.708 32.782 1.00 19.55 221 ASP A O 1
ATOM 1600 N N . GLU A 1 224 ? -7.660 -9.769 32.928 1.00 19.28 222 GLU A N 1
ATOM 1601 C CA . GLU A 1 224 ? -8.864 -8.954 32.671 1.00 20.43 222 GLU A CA 1
ATOM 1602 C C . GLU A 1 224 ? -9.304 -9.263 31.219 1.00 17.35 222 GLU A C 1
ATOM 1603 O O . GLU A 1 224 ? -10.518 -9.370 30.921 1.00 21.18 222 GLU A O 1
ATOM 1613 N N . THR A 1 225 ? -8.368 -9.390 30.292 1.00 16.64 223 THR A N 1
ATOM 1614 C CA . THR A 1 225 ? -8.710 -9.767 28.920 1.00 14.58 223 THR A CA 1
ATOM 1615 C C . THR A 1 225 ? -9.256 -11.160 28.918 1.00 14.44 223 THR A C 1
ATOM 1616 O O . THR A 1 225 ? -10.271 -11.471 28.231 1.00 14.34 223 THR A O 1
ATOM 1620 N N . ALA A 1 226 ? -8.605 -12.148 29.558 1.00 14.33 224 ALA A N 1
ATOM 1621 C CA . ALA A 1 226 ? -9.010 -13.511 29.486 1.00 14.66 224 ALA A CA 1
ATOM 1622 C C . ALA A 1 226 ? -10.414 -13.686 30.027 1.00 14.19 224 ALA A C 1
ATOM 1623 O O . ALA A 1 226 ? -11.213 -14.453 29.466 1.00 15.45 224 ALA A O 1
ATOM 1625 N N . ARG A 1 227 ? -10.738 -13.044 31.152 1.00 16.56 225 ARG A N 1
ATOM 1626 C CA . ARG A 1 227 ? -12.055 -13.176 31.753 1.00 17.01 225 ARG A CA 1
ATOM 1627 C C . ARG A 1 227 ? -13.160 -12.571 30.862 1.00 15.86 225 ARG A C 1
ATOM 1628 O O . ARG A 1 227 ? -14.162 -13.242 30.652 1.00 17.30 225 ARG A O 1
ATOM 1636 N N . ALA A 1 228 ? -12.885 -11.432 30.250 1.00 14.64 226 ALA A N 1
ATOM 1637 C CA . ALA A 1 228 ? -13.834 -10.793 29.318 1.00 14.70 226 ALA A CA 1
ATOM 1638 C C . ALA A 1 228 ? -14.051 -11.727 28.117 1.00 13.93 226 ALA A C 1
ATOM 1639 O O . ALA A 1 228 ? -15.217 -11.996 27.681 1.00 15.05 226 ALA A O 1
ATOM 1641 N N . VAL A 1 229 ? -12.997 -12.207 27.490 1.00 13.64 227 VAL A N 1
ATOM 1642 C CA . VAL A 1 229 ? -13.115 -13.096 26.340 1.00 13.46 227 VAL A CA 1
ATOM 1643 C C . VAL A 1 229 ? -13.801 -14.400 26.690 1.00 14.72 227 VAL A C 1
ATOM 1644 O O . VAL A 1 229 ? -14.558 -14.972 25.875 1.00 14.64 227 VAL A O 1
ATOM 1648 N N . ARG A 1 230 ? -13.511 -14.962 27.875 1.00 15.17 228 ARG A N 1
ATOM 1649 C CA . ARG A 1 230 ? -14.199 -16.187 28.292 1.00 17.12 228 ARG A CA 1
ATOM 1650 C C . ARG A 1 230 ? -15.714 -15.977 28.284 1.00 14.71 228 ARG A C 1
ATOM 1651 O O . ARG A 1 230 ? -16.414 -16.905 27.856 1.00 17.02 228 ARG A O 1
ATOM 1659 N N . ALA A 1 231 ? -16.170 -14.852 28.788 1.00 15.40 229 ALA A N 1
ATOM 1660 C CA . ALA A 1 231 ? -17.606 -14.546 28.798 1.00 16.28 229 ALA A CA 1
ATOM 1661 C C . ALA A 1 231 ? -18.188 -14.510 27.371 1.00 14.64 229 ALA A C 1
ATOM 1662 O O . ALA A 1 231 ? -19.188 -15.098 27.087 1.00 15.81 229 ALA A O 1
ATOM 1664 N N . GLU A 1 232 ? -17.479 -13.815 26.493 1.00 12.72 230 GLU A N 1
ATOM 1665 C CA . GLU A 1 232 ? -17.834 -13.701 25.107 1.00 12.91 230 GLU A CA 1
ATOM 1666 C C . GLU A 1 232 ? -17.941 -15.076 24.509 1.00 13.09 230 GLU A C 1
ATOM 1667 O O . GLU A 1 232 ? -18.904 -15.383 23.722 1.00 13.32 230 GLU A O 1
ATOM 1673 N N . ARG A 1 233 ? -16.965 -15.933 24.758 1.00 12.93 231 ARG A N 1
ATOM 1674 C CA . ARG A 1 233 ? -16.882 -17.246 24.158 1.00 14.40 231 ARG A CA 1
ATOM 1675 C C . ARG A 1 233 ? -18.015 -18.185 24.661 1.00 14.12 231 ARG A C 1
ATOM 1676 O O . ARG A 1 233 ? -18.465 -19.047 23.889 1.00 15.45 231 ARG A O 1
ATOM 1684 N N . VAL A 1 234 ? -18.303 -18.091 25.958 1.00 15.61 232 VAL A N 1
ATOM 1685 C CA . VAL A 1 234 ? -19.414 -18.939 26.497 1.00 15.76 232 VAL A CA 1
ATOM 1686 C C . VAL A 1 234 ? -20.727 -18.573 25.761 1.00 15.34 232 VAL A C 1
ATOM 1687 O O . VAL A 1 234 ? -21.457 -19.473 25.306 1.00 16.90 232 VAL A O 1
ATOM 1691 N N . PHE A 1 235 ? -20.982 -17.258 25.586 1.00 13.71 233 PHE A N 1
ATOM 1692 C CA . PHE A 1 235 ? -22.145 -16.782 24.876 1.00 13.98 233 PHE A CA 1
ATOM 1693 C C . PHE A 1 235 ? -22.103 -17.352 23.485 1.00 15.74 233 PHE A C 1
ATOM 1694 O O . PHE A 1 235 ? -23.104 -17.914 22.988 1.00 15.98 233 PHE A O 1
ATOM 1702 N N . LEU A 1 236 ? -21.016 -17.218 22.734 1.00 14.73 234 LEU A N 1
ATOM 1703 C CA . LEU A 1 236 ? -20.968 -17.615 21.300 1.00 13.36 234 LEU A CA 1
ATOM 1704 C C . LEU A 1 236 ? -21.227 -19.109 21.195 1.00 13.69 234 LEU A C 1
ATOM 1705 O O . LEU A 1 236 ? -21.960 -19.531 20.338 1.00 16.01 234 LEU A O 1
ATOM 1710 N N . LYS A 1 237 ? -20.603 -19.886 22.056 1.00 14.44 235 LYS A N 1
ATOM 1711 C CA . LYS A 1 237 ? -20.745 -21.361 21.991 1.00 17.28 235 LYS A CA 1
ATOM 1712 C C . LYS A 1 237 ? -22.204 -21.789 22.283 1.00 16.53 235 LYS A C 1
ATOM 1713 O O . LYS A 1 237 ? -22.739 -22.586 21.489 1.00 18.90 235 LYS A O 1
ATOM 1719 N N . GLU A 1 238 ? -22.828 -21.173 23.265 1.00 15.43 236 GLU A N 1
ATOM 1720 C CA . GLU A 1 238 ? -24.216 -21.495 23.567 1.00 16.94 236 GLU A CA 1
ATOM 1721 C C . GLU A 1 238 ? -25.176 -21.100 22.426 1.00 19.93 236 GLU A C 1
ATOM 1722 O O . GLU A 1 238 ? -26.250 -21.724 22.301 1.00 22.88 236 GLU A O 1
ATOM 1728 N N . MET A 1 239 ? -24.860 -20.050 21.701 1.00 18.00 237 MET A N 1
ATOM 1729 C CA . MET A 1 239 ? -25.613 -19.645 20.565 1.00 16.58 237 MET A CA 1
ATOM 1730 C C . MET A 1 239 ? -25.285 -20.396 19.291 1.00 17.03 237 MET A C 1
ATOM 1731 O O . MET A 1 239 ? -25.931 -20.140 18.254 1.00 20.49 237 MET A O 1
ATOM 1736 N N . GLU A 1 240 ? -24.280 -21.262 19.262 1.00 18.34 238 GLU A N 1
ATOM 1737 C CA . GLU A 1 240 ? -23.806 -21.905 18.075 1.00 20.14 238 GLU A CA 1
ATOM 1738 C C . GLU A 1 240 ? -23.389 -20.926 17.043 1.00 20.07 238 GLU A C 1
ATOM 1739 O O . GLU A 1 240 ? -23.554 -21.102 15.842 1.00 21.66 238 GLU A O 1
ATOM 1745 N N . GLY A 1 241 ? -22.710 -19.872 17.531 1.00 19.21 239 GLY A N 1
ATOM 1746 C CA . GLY A 1 241 ? -22.230 -18.856 16.621 1.00 17.74 239 GLY A CA 1
ATOM 1747 C C . GLY A 1 241 ? -20.890 -19.077 16.015 1.00 19.32 239 GLY A C 1
ATOM 1748 O O . GLY A 1 241 ? -20.191 -19.959 16.367 1.00 21.25 239 GLY A O 1
ATOM 1749 N N . GLY A 1 242 ? -20.488 -18.167 15.141 1.00 18.85 240 GLY A N 1
ATOM 1750 C CA . GLY A 1 242 ? -19.245 -18.180 14.481 1.00 18.34 240 GLY A CA 1
ATOM 1751 C C . GLY A 1 242 ? -19.187 -17.072 13.471 1.00 15.98 240 GLY A C 1
ATOM 1752 O O . GLY A 1 242 ? -20.133 -16.306 13.298 1.00 18.36 240 GLY A O 1
ATOM 1753 N N . CYS A 1 243 ? -18.094 -17.120 12.709 1.00 17.65 241 CYS A N 1
ATOM 1754 C CA . CYS A 1 243 ? -17.807 -16.125 11.693 1.00 17.73 241 CYS A CA 1
ATOM 1755 C C . CYS A 1 243 ? -18.822 -15.949 10.600 1.00 17.45 241 CYS A C 1
ATOM 1756 O O . CYS A 1 243 ? -18.941 -14.902 10.023 1.00 21.13 241 CYS A O 1
ATOM 1759 N N . GLN A 1 244 ? -19.599 -17.005 10.307 1.00 18.45 242 GLN A N 1
ATOM 1760 C CA . GLN A 1 244 ? -20.571 -16.994 9.221 1.00 21.41 242 GLN A CA 1
ATOM 1761 C C . GLN A 1 244 ? -21.980 -16.557 9.630 1.00 18.43 242 GLN A C 1
ATOM 1762 O O . GLN A 1 244 ? -22.856 -16.430 8.760 1.00 22.26 242 GLN A O 1
ATOM 1768 N N . VAL A 1 245 ? -22.201 -16.256 10.893 1.00 17.28 243 VAL A N 1
ATOM 1769 C CA . VAL A 1 245 ? -23.442 -15.992 11.546 1.00 20.67 243 VAL A CA 1
ATOM 1770 C C . VAL A 1 245 ? -23.477 -14.480 11.965 1.00 15.93 243 VAL A C 1
ATOM 1771 O O . VAL A 1 245 ? -22.426 -14.018 12.449 1.00 14.74 243 VAL A O 1
ATOM 1775 N N . PRO A 1 246 ? -24.600 -13.736 11.908 1.00 15.18 244 PRO A N 1
ATOM 1776 C CA . PRO A 1 246 ? -24.648 -12.305 12.335 1.00 14.07 244 PRO A CA 1
ATOM 1777 C C . PRO A 1 246 ? -24.811 -12.215 13.850 1.00 14.06 244 PRO A C 1
ATOM 1778 O O . PRO A 1 246 ? -25.858 -11.845 14.396 1.00 15.05 244 PRO A O 1
ATOM 1782 N N . ILE A 1 247 ? -23.753 -12.566 14.551 1.00 12.54 245 ILE A N 1
ATOM 1783 C CA . ILE A 1 247 ? -23.666 -12.604 16.018 1.00 10.94 245 ILE A CA 1
ATOM 1784 C C . ILE A 1 247 ? -22.420 -11.800 16.467 1.00 12.10 245 ILE A C 1
ATOM 1785 O O . ILE A 1 247 ? -21.372 -11.915 15.815 1.00 13.09 245 ILE A O 1
ATOM 1790 N N . ALA A 1 248 ? -22.565 -11.095 17.572 1.00 11.07 246 ALA A N 1
ATOM 1791 C CA . ALA A 1 248 ? -21.496 -10.280 18.110 1.00 10.39 246 ALA A CA 1
ATOM 1792 C C . ALA A 1 248 ? -21.515 -10.349 19.596 1.00 12.31 246 ALA A C 1
ATOM 1793 O O . ALA A 1 248 ? -22.560 -10.555 20.188 1.00 12.48 246 ALA A O 1
ATOM 1795 N N . GLY A 1 249 ? -20.368 -10.174 20.222 1.00 10.82 247 GLY A N 1
ATOM 1796 C CA . GLY A 1 249 ? -20.277 -10.096 21.644 1.00 11.43 247 GLY A CA 1
ATOM 1797 C C . GLY A 1 249 ? -19.028 -9.456 22.117 1.00 12.14 247 GLY A C 1
ATOM 1798 O O . GLY A 1 249 ? -17.964 -9.862 21.635 1.00 13.39 247 GLY A O 1
ATOM 1799 N N . TYR A 1 250 ? -19.123 -8.504 23.057 1.00 11.46 248 TYR A N 1
ATOM 1800 C CA . TYR A 1 250 ? -17.968 -7.808 23.549 1.00 11.84 248 TYR A CA 1
ATOM 1801 C C . TYR A 1 250 ? -18.106 -7.633 25.023 1.00 10.95 248 TYR A C 1
ATOM 1802 O O . TYR A 1 250 ? -19.070 -7.034 25.515 1.00 12.46 248 TYR A O 1
ATOM 1811 N N . GLY A 1 251 ? -17.111 -8.181 25.695 1.00 10.88 249 GLY A N 1
ATOM 1812 C CA . GLY A 1 251 ? -17.006 -8.043 27.166 1.00 12.19 249 GLY A CA 1
ATOM 1813 C C . GLY A 1 251 ? -15.852 -7.180 27.573 1.00 13.55 249 GLY A C 1
ATOM 1814 O O . GLY A 1 251 ? -14.814 -7.077 26.918 1.00 16.15 249 GLY A O 1
ATOM 1815 N N . ARG A 1 252 ? -16.017 -6.433 28.622 1.00 17.39 250 ARG A N 1
ATOM 1816 C CA . ARG A 1 252 ? -14.968 -5.640 29.158 1.00 19.37 250 ARG A CA 1
ATOM 1817 C C . ARG A 1 252 ? -15.107 -5.642 30.681 1.00 21.18 250 ARG A C 1
ATOM 1818 O O . ARG A 1 252 ? -16.119 -6.033 31.212 1.00 20.50 250 ARG A O 1
ATOM 1826 N N . ILE A 1 253 ? -14.059 -5.186 31.361 1.00 18.18 251 ILE A N 1
ATOM 1827 C CA . ILE A 1 253 ? -14.065 -5.103 32.816 1.00 18.86 251 ILE A CA 1
ATOM 1828 C C . ILE A 1 253 ? -14.313 -3.682 33.192 1.00 18.49 251 ILE A C 1
ATOM 1829 O O . ILE A 1 253 ? -13.589 -2.760 32.777 1.00 23.55 251 ILE A O 1
ATOM 1834 N N . LEU A 1 254 ? -15.337 -3.525 34.024 1.00 20.98 252 LEU A N 1
ATOM 1835 C CA . LEU A 1 254 ? -15.712 -2.217 34.497 1.00 21.54 252 LEU A CA 1
ATOM 1836 C C . LEU A 1 254 ? -14.721 -1.790 35.588 1.00 24.16 252 LEU A C 1
ATOM 1837 O O . LEU A 1 254 ? -13.932 -2.586 36.114 1.00 23.83 252 LEU A O 1
ATOM 1842 N N . ASP A 1 255 ? -14.776 -0.498 35.881 1.00 27.07 253 ASP A N 1
ATOM 1843 C CA . ASP A 1 255 ? -13.831 0.072 36.844 1.00 29.09 253 ASP A CA 1
ATOM 1844 C C . ASP A 1 255 ? -13.981 -0.535 38.208 1.00 29.19 253 ASP A C 1
ATOM 1845 O O . ASP A 1 255 ? -12.950 -0.690 38.887 1.00 33.11 253 ASP A O 1
ATOM 1850 N N . GLY A 1 256 ? -15.215 -0.941 38.553 1.00 25.85 254 GLY A N 1
ATOM 1851 C CA . GLY A 1 256 ? -15.504 -1.640 39.856 1.00 20.81 254 GLY A CA 1
ATOM 1852 C C . GLY A 1 256 ? -15.059 -3.102 39.899 1.00 25.77 254 GLY A C 1
ATOM 1853 O O . GLY A 1 256 ? -15.093 -3.772 40.940 1.00 28.59 254 GLY A O 1
ATOM 1854 N N . GLY A 1 257 ? -14.728 -3.693 38.750 1.00 22.93 255 GLY A N 1
ATOM 1855 C CA . GLY A 1 257 ? -14.171 -5.027 38.626 1.00 22.79 255 GLY A CA 1
ATOM 1856 C C . GLY A 1 257 ? -15.103 -6.085 37.963 1.00 21.77 255 GLY A C 1
ATOM 1857 O O . GLY A 1 257 ? -14.669 -7.195 37.728 1.00 24.61 255 GLY A O 1
ATOM 1858 N N . ASN A 1 258 ? -16.400 -5.787 37.857 1.00 21.03 256 ASN A N 1
ATOM 1859 C CA . ASN A 1 258 ? -17.288 -6.693 37.215 1.00 21.45 256 ASN A CA 1
ATOM 1860 C C . ASN A 1 258 ? -17.074 -6.691 35.690 1.00 21.25 256 ASN A C 1
ATOM 1861 O O . ASN A 1 258 ? -16.596 -5.751 35.139 1.00 21.53 256 ASN A O 1
ATOM 1866 N N . ILE A 1 259 ? -17.463 -7.784 35.099 1.00 20.23 257 ILE A N 1
ATOM 1867 C CA . ILE A 1 259 ? -17.520 -7.874 33.642 1.00 19.91 257 ILE A CA 1
ATOM 1868 C C . ILE A 1 259 ? -18.843 -7.360 33.110 1.00 17.76 257 ILE A C 1
ATOM 1869 O O . ILE A 1 259 ? -19.908 -7.675 33.670 1.00 19.75 257 ILE A O 1
ATOM 1874 N N . GLU A 1 260 ? -18.808 -6.580 32.029 1.00 17.15 258 GLU A N 1
ATOM 1875 C CA . GLU A 1 260 ? -20.010 -6.198 31.288 1.00 16.89 258 GLU A CA 1
ATOM 1876 C C . GLU A 1 260 ? -19.921 -6.818 29.916 1.00 15.32 258 GLU A C 1
ATOM 1877 O O . GLU A 1 260 ? -18.918 -6.644 29.253 1.00 19.26 258 GLU A O 1
ATOM 1883 N N . LEU A 1 261 ? -20.923 -7.544 29.541 1.00 14.47 259 LEU A N 1
ATOM 1884 C CA . LEU A 1 261 ? -20.995 -8.235 28.252 1.00 13.72 259 LEU A CA 1
ATOM 1885 C C . LEU A 1 261 ? -22.131 -7.643 27.463 1.00 14.41 259 LEU A C 1
ATOM 1886 O O . LEU A 1 261 ? -23.275 -7.666 27.858 1.00 15.76 259 LEU A O 1
ATOM 1891 N N . THR A 1 262 ? -21.830 -7.156 26.271 1.00 12.83 260 THR A N 1
ATOM 1892 C CA . THR A 1 262 ? -22.785 -6.780 25.273 1.00 11.99 260 THR A CA 1
ATOM 1893 C C . THR A 1 262 ? -22.951 -7.897 24.260 1.00 12.69 260 THR A C 1
ATOM 1894 O O . THR A 1 262 ? -21.976 -8.358 23.680 1.00 13.60 260 THR A O 1
ATOM 1898 N N . SER A 1 263 ? -24.179 -8.348 24.022 1.00 13.78 261 SER A N 1
ATOM 1899 C CA . SER A 1 263 ? -24.482 -9.437 23.114 1.00 13.70 261 SER A CA 1
ATOM 1900 C C . SER A 1 263 ? -25.396 -8.928 22.069 1.00 13.95 261 SER A C 1
ATOM 1901 O O . SER A 1 263 ? -26.274 -8.093 22.328 1.00 16.13 261 SER A O 1
ATOM 1904 N N . LEU A 1 264 ? -25.253 -9.416 20.849 1.00 12.60 262 LEU A N 1
ATOM 1905 C CA . LEU A 1 264 ? -26.050 -8.951 19.695 1.00 13.18 262 LEU A CA 1
ATOM 1906 C C . LEU A 1 264 ? -26.181 -10.052 18.685 1.00 13.10 262 LEU A C 1
ATOM 1907 O O . LEU A 1 264 ? -25.246 -10.755 18.350 1.00 13.03 262 LEU A O 1
ATOM 1912 N N . VAL A 1 265 ? -27.421 -10.204 18.138 1.00 13.71 263 VAL A N 1
ATOM 1913 C CA . VAL A 1 265 ? -27.719 -10.967 16.925 1.00 13.58 263 VAL A CA 1
ATOM 1914 C C . VAL A 1 265 ? -28.576 -10.086 16.062 1.00 14.63 263 VAL A C 1
ATOM 1915 O O . VAL A 1 265 ? -29.469 -9.379 16.564 1.00 16.33 263 VAL A O 1
ATOM 1919 N N . ALA A 1 266 ? -28.283 -10.089 14.772 1.00 15.30 264 ALA A N 1
ATOM 1920 C CA . ALA A 1 266 ? -29.034 -9.264 13.832 1.00 17.94 264 ALA A CA 1
ATOM 1921 C C . ALA A 1 266 ? -29.496 -10.102 12.606 1.00 17.20 264 ALA A C 1
ATOM 1922 O O . ALA A 1 266 ? -28.814 -10.952 12.169 1.00 17.10 264 ALA A O 1
ATOM 1924 N N . SER A 1 267 ? -30.644 -9.713 12.073 1.00 17.82 265 SER A N 1
ATOM 1925 C CA . SER A 1 267 ? -30.963 -10.201 10.758 1.00 18.13 265 SER A CA 1
ATOM 1926 C C . SER A 1 267 ? -30.015 -9.662 9.745 1.00 17.84 265 SER A C 1
ATOM 1927 O O . SER A 1 267 ? -29.559 -8.537 9.936 1.00 18.77 265 SER A O 1
ATOM 1930 N N . PRO A 1 268 ? -29.739 -10.449 8.696 1.00 20.63 266 PRO A N 1
ATOM 1931 C CA . PRO A 1 268 ? -28.782 -9.984 7.676 1.00 19.60 266 PRO A CA 1
ATOM 1932 C C . PRO A 1 268 ? -29.105 -8.605 7.086 1.00 22.51 266 PRO A C 1
ATOM 1933 O O . PRO A 1 268 ? -28.208 -7.861 6.806 1.00 21.98 266 PRO A O 1
ATOM 1937 N N . ASP A 1 269 ? -30.387 -8.275 6.916 1.00 21.52 267 ASP A N 1
ATOM 1938 C CA . ASP A 1 269 ? -30.798 -6.963 6.408 1.00 21.54 267 ASP A CA 1
ATOM 1939 C C . ASP A 1 269 ? -30.813 -5.817 7.424 1.00 20.13 267 ASP A C 1
ATOM 1940 O O . ASP A 1 269 ? -31.101 -4.664 7.104 1.00 24.80 267 ASP A O 1
ATOM 1945 N N . GLY A 1 270 ? -30.441 -6.102 8.673 1.00 19.58 268 GLY A N 1
ATOM 1946 C CA . GLY A 1 270 ? -30.365 -5.101 9.678 1.00 22.37 268 GLY A CA 1
ATOM 1947 C C . GLY A 1 270 ? -31.635 -4.668 10.317 1.00 22.70 268 GLY A C 1
ATOM 1948 O O . GLY A 1 270 ? -31.614 -3.851 11.167 1.00 22.70 268 GLY A O 1
ATOM 1949 N N . LYS A 1 271 ? -32.774 -5.290 9.932 1.00 20.55 269 LYS A N 1
ATOM 1950 C CA . LYS A 1 271 ? -34.088 -4.770 10.401 1.00 22.95 269 LYS A CA 1
ATOM 1951 C C . LYS A 1 271 ? -34.497 -5.263 11.742 1.00 23.22 269 LYS A C 1
ATOM 1952 O O . LYS A 1 271 ? -35.202 -4.574 12.466 1.00 28.35 269 LYS A O 1
ATOM 1958 N N . THR A 1 272 ? -33.985 -6.443 12.114 1.00 21.86 270 THR A N 1
ATOM 1959 C CA . THR A 1 272 ? -34.262 -6.998 13.429 1.00 21.36 270 THR A CA 1
ATOM 1960 C C . THR A 1 272 ? -32.892 -7.067 14.184 1.00 19.64 270 THR A C 1
ATOM 1961 O O . THR A 1 272 ? -32.015 -7.819 13.716 1.00 21.57 270 THR A O 1
ATOM 1965 N N . ILE A 1 273 ? -32.862 -6.486 15.372 1.00 19.65 271 ILE A N 1
ATOM 1966 C CA . ILE A 1 273 ? -31.663 -6.451 16.196 1.00 19.53 271 ILE A CA 1
ATOM 1967 C C . ILE A 1 273 ? -32.040 -6.936 17.623 1.00 20.34 271 ILE A C 1
ATOM 1968 O O . ILE A 1 273 ? -32.916 -6.354 18.259 1.00 22.52 271 ILE A O 1
ATOM 1973 N N . TYR A 1 274 ? -31.381 -7.979 18.104 1.00 16.58 272 TYR A N 1
ATOM 1974 C CA . TYR A 1 274 ? -31.438 -8.415 19.490 1.00 18.33 272 TYR A CA 1
ATOM 1975 C C . TYR A 1 274 ? -30.167 -7.941 20.140 1.00 16.85 272 TYR A C 1
ATOM 1976 O O . TYR A 1 274 ? -29.076 -8.339 19.650 1.00 19.69 272 TYR A O 1
ATOM 1985 N N . LYS A 1 275 ? -30.267 -7.131 21.163 1.00 16.02 273 LYS A N 1
ATOM 1986 C CA . LYS A 1 275 ? -29.108 -6.585 21.829 1.00 15.99 273 LYS A CA 1
ATOM 1987 C C . LYS A 1 275 ? -29.354 -6.417 23.286 1.00 18.71 273 LYS A C 1
ATOM 1988 O O . LYS A 1 275 ? -30.347 -5.762 23.670 1.00 21.20 273 LYS A O 1
ATOM 1994 N N . GLU A 1 276 ? -28.452 -6.963 24.078 1.00 19.03 274 GLU A N 1
ATOM 1995 C CA . GLU A 1 276 ? -28.537 -6.921 25.549 1.00 18.72 274 GLU A CA 1
ATOM 1996 C C . GLU A 1 276 ? -27.208 -6.632 26.219 1.00 19.41 274 GLU A C 1
ATOM 1997 O O . GLU A 1 276 ? -26.150 -6.863 25.598 1.00 18.00 274 GLU A O 1
ATOM 2003 N N . HIS A 1 277 ? -27.237 -6.176 27.464 1.00 18.21 275 HIS A N 1
ATOM 2004 C CA . HIS A 1 277 ? -26.122 -5.939 28.288 1.00 19.64 275 HIS A CA 1
ATOM 2005 C C . HIS A 1 277 ? -26.343 -6.709 29.568 1.00 20.12 275 HIS A C 1
ATOM 2006 O O . HIS A 1 277 ? -27.471 -6.777 30.089 1.00 21.47 275 HIS A O 1
ATOM 2013 N N . ILE A 1 278 ? -25.327 -7.365 30.040 1.00 18.69 276 ILE A N 1
ATOM 2014 C CA . ILE A 1 278 ? -25.334 -7.993 31.341 1.00 18.82 276 ILE A CA 1
ATOM 2015 C C . ILE A 1 278 ? -24.048 -7.793 32.057 1.00 19.17 276 ILE A C 1
ATOM 2016 O O . ILE A 1 278 ? -22.964 -7.729 31.464 1.00 19.41 276 ILE A O 1
ATOM 2021 N N . THR A 1 279 ? -24.169 -7.644 33.387 1.00 20.97 277 THR A N 1
ATOM 2022 C CA . THR A 1 279 ? -23.020 -7.388 34.236 1.00 22.26 277 THR A CA 1
ATOM 2023 C C . THR A 1 279 ? -22.924 -8.445 35.306 1.00 22.86 277 THR A C 1
ATOM 2024 O O . THR A 1 279 ? -23.963 -8.855 35.878 1.00 27.14 277 THR A O 1
ATOM 2028 N N . GLY A 1 280 ? -21.716 -8.906 35.560 1.00 23.04 278 GLY A N 1
ATOM 2029 C CA . GLY A 1 280 ? -21.517 -9.903 36.649 1.00 23.79 278 GLY A CA 1
ATOM 2030 C C . GLY A 1 280 ? -20.068 -10.241 36.863 1.00 24.08 278 GLY A C 1
ATOM 2031 O O . GLY A 1 280 ? -19.189 -9.673 36.235 1.00 27.48 278 GLY A O 1
ATOM 2032 N N . LYS A 1 281 ? -19.805 -11.119 37.809 1.00 30.69 279 LYS A N 1
ATOM 2033 C CA . LYS A 1 281 ? -18.432 -11.461 38.161 1.00 30.24 279 LYS A CA 1
ATOM 2034 C C . LYS A 1 281 ? -17.893 -12.696 37.420 1.00 27.70 279 LYS A C 1
ATOM 2035 O O . LYS A 1 281 ? -16.668 -12.767 37.146 1.00 40.26 279 LYS A O 1
ATOM 2041 N N . ASP A 1 282 ? -18.755 -13.640 37.106 1.00 23.97 280 ASP A N 1
ATOM 2042 C CA . ASP A 1 282 ? -18.372 -14.970 36.648 1.00 26.59 280 ASP A CA 1
ATOM 2043 C C . ASP A 1 282 ? -18.632 -15.042 35.146 1.00 25.10 280 ASP A C 1
ATOM 2044 O O . ASP A 1 282 ? -19.764 -14.873 34.699 1.00 25.34 280 ASP A O 1
ATOM 2049 N N . PRO A 1 283 ? -17.568 -15.183 34.364 1.00 24.29 281 PRO A N 1
ATOM 2050 C CA . PRO A 1 283 ? -17.759 -15.127 32.900 1.00 22.22 281 PRO A CA 1
ATOM 2051 C C . PRO A 1 283 ? -18.631 -16.266 32.400 1.00 21.36 281 PRO A C 1
ATOM 2052 O O . PRO A 1 283 ? -19.399 -16.068 31.406 1.00 20.71 281 PRO A O 1
ATOM 2056 N N . ILE A 1 284 ? -18.593 -17.441 33.029 1.00 24.37 282 ILE A N 1
ATOM 2057 C CA . ILE A 1 284 ? -19.419 -18.525 32.554 1.00 21.17 282 ILE A CA 1
ATOM 2058 C C . ILE A 1 284 ? -20.921 -18.234 32.804 1.00 22.58 282 ILE A C 1
ATOM 2059 O O . ILE A 1 284 ? -21.735 -18.443 31.929 1.00 24.51 282 ILE A O 1
ATOM 2064 N N . ALA A 1 285 ? -21.244 -17.736 33.981 1.00 21.11 283 ALA A N 1
ATOM 2065 C CA . ALA A 1 285 ? -22.628 -17.436 34.344 1.00 21.46 283 ALA A CA 1
ATOM 2066 C C . ALA A 1 285 ? -23.185 -16.327 33.476 1.00 22.01 283 ALA A C 1
ATOM 2067 O O . ALA A 1 285 ? -24.334 -16.388 32.982 1.00 22.24 283 ALA A O 1
ATOM 2069 N N . ILE A 1 286 ? -22.369 -15.302 33.193 1.00 20.69 284 ILE A N 1
ATOM 2070 C CA . ILE A 1 286 ? -22.885 -14.147 32.424 1.00 20.17 284 ILE A CA 1
ATOM 2071 C C . ILE A 1 286 ? -22.992 -14.489 30.934 1.00 20.22 284 ILE A C 1
ATOM 2072 O O . ILE A 1 286 ? -23.994 -14.167 30.305 1.00 18.49 284 ILE A O 1
ATOM 2077 N N . GLY A 1 287 ? -22.069 -15.261 30.369 1.00 18.27 285 GLY A N 1
ATOM 2078 C CA . GLY A 1 287 ? -22.182 -15.717 28.988 1.00 17.67 285 GLY A CA 1
ATOM 2079 C C . GLY A 1 287 ? -23.407 -16.576 28.808 1.00 17.36 285 GLY A C 1
ATOM 2080 O O . GLY A 1 287 ? -24.095 -16.512 27.756 1.00 18.10 285 GLY A O 1
ATOM 2081 N N . SER A 1 288 ? -23.620 -17.506 29.756 1.00 19.27 286 SER A N 1
ATOM 2082 C CA . SER A 1 288 ? -24.733 -18.458 29.633 1.00 20.11 286 SER A CA 1
ATOM 2083 C C . SER A 1 288 ? -26.063 -17.697 29.746 1.00 19.56 286 SER A C 1
ATOM 2084 O O . SER A 1 288 ? -26.994 -18.002 28.993 1.00 20.14 286 SER A O 1
ATOM 2087 N N . GLU A 1 289 ? -26.135 -16.766 30.680 1.00 18.27 287 GLU A N 1
ATOM 2088 C CA . GLU A 1 289 ? -27.354 -15.943 30.838 1.00 19.88 287 GLU A CA 1
ATOM 2089 C C . GLU A 1 289 ? -27.631 -15.099 29.614 1.00 19.54 287 GLU A C 1
ATOM 2090 O O . GLU A 1 289 ? -28.797 -15.004 29.112 1.00 19.79 287 GLU A O 1
ATOM 2100 N N . ALA A 1 290 ? -26.557 -14.521 29.022 1.00 16.94 288 ALA A N 1
ATOM 2101 C CA . ALA A 1 290 ? -26.785 -13.761 27.817 1.00 16.73 288 ALA A CA 1
ATOM 2102 C C . ALA A 1 290 ? -27.346 -14.602 26.686 1.00 16.54 288 ALA A C 1
ATOM 2103 O O . ALA A 1 290 ? -28.244 -14.197 25.947 1.00 16.64 288 ALA A O 1
ATOM 2105 N N . ALA A 1 291 ? -26.856 -15.831 26.564 1.00 14.36 289 ALA A N 1
ATOM 2106 C CA . ALA A 1 291 ? -27.319 -16.722 25.565 1.00 15.30 289 ALA A CA 1
ATOM 2107 C C . ALA A 1 291 ? -28.834 -17.094 25.771 1.00 15.84 289 ALA A C 1
ATOM 2108 O O . ALA A 1 291 ? -29.596 -17.208 24.834 1.00 17.04 289 ALA A O 1
ATOM 2110 N N . GLU A 1 292 ? -29.156 -17.384 27.013 1.00 17.75 290 GLU A N 1
ATOM 2111 C CA . GLU A 1 292 ? -30.531 -17.777 27.349 1.00 16.60 290 GLU A CA 1
ATOM 2112 C C . GLU A 1 292 ? -31.489 -16.625 27.057 1.00 18.09 290 GLU A C 1
ATOM 2113 O O . GLU A 1 292 ? -32.510 -16.884 26.394 1.00 17.76 290 GLU A O 1
ATOM 2119 N N . ARG A 1 293 ? -31.074 -15.400 27.396 1.00 16.89 291 ARG A N 1
ATOM 2120 C CA . ARG A 1 293 ? -31.874 -14.218 27.157 1.00 17.59 291 ARG A CA 1
ATOM 2121 C C . ARG A 1 293 ? -32.106 -14.030 25.684 1.00 17.07 291 ARG A C 1
ATOM 2122 O O . ARG A 1 293 ? -33.259 -13.818 25.191 1.00 17.00 291 ARG A O 1
ATOM 2130 N N . LEU A 1 294 ? -31.032 -14.056 24.897 1.00 15.84 292 LEU A N 1
ATOM 2131 C CA . LEU A 1 294 ? -31.205 -13.811 23.489 1.00 15.95 292 LEU A CA 1
ATOM 2132 C C . LEU A 1 294 ? -31.992 -14.967 22.815 1.00 14.96 292 LEU A C 1
ATOM 2133 O O . LEU A 1 294 ? -32.797 -14.741 21.895 1.00 17.02 292 LEU A O 1
ATOM 2138 N N . THR A 1 295 ? -31.733 -16.219 23.225 1.00 16.33 293 THR A N 1
ATOM 2139 C CA . THR A 1 295 ? -32.494 -17.349 22.672 1.00 15.83 293 THR A CA 1
ATOM 2140 C C . THR A 1 295 ? -34.013 -17.252 22.978 1.00 16.44 293 THR A C 1
ATOM 2141 O O . THR A 1 295 ? -34.833 -17.426 22.015 1.00 19.65 293 THR A O 1
ATOM 2145 N N . SER A 1 296 ? -34.321 -16.792 24.172 1.00 16.90 294 SER A N 1
ATOM 2146 C CA . SER A 1 296 ? -35.771 -16.613 24.489 1.00 18.62 294 SER A CA 1
ATOM 2147 C C . SER A 1 296 ? -36.390 -15.535 23.646 1.00 20.17 294 SER A C 1
ATOM 2148 O O . SER A 1 296 ? -37.567 -15.581 23.272 1.00 21.96 294 SER A O 1
ATOM 2153 N N . GLN A 1 297 ? -35.622 -14.526 23.302 1.00 18.93 295 GLN A N 1
ATOM 2154 C CA . GLN A 1 297 ? -36.154 -13.505 22.430 1.00 19.71 295 GLN A CA 1
ATOM 2155 C C . GLN A 1 297 ? -36.323 -13.850 20.947 1.00 18.12 295 GLN A C 1
ATOM 2156 O O . GLN A 1 297 ? -37.005 -13.106 20.233 1.00 20.10 295 GLN A O 1
ATOM 2162 N N . GLY A 1 298 ? -35.770 -14.964 20.493 1.00 17.33 296 GLY A N 1
ATOM 2163 C CA . GLY A 1 298 ? -35.841 -15.363 19.113 1.00 19.73 296 GLY A CA 1
ATOM 2164 C C . GLY A 1 298 ? -34.535 -15.380 18.335 1.00 19.06 296 GLY A C 1
ATOM 2165 O O . GLY A 1 298 ? -34.506 -15.731 17.189 1.00 19.89 296 GLY A O 1
ATOM 2166 N N . ALA A 1 299 ? -33.418 -15.026 18.999 1.00 18.89 297 ALA A N 1
ATOM 2167 C CA . ALA A 1 299 ? -32.163 -14.898 18.237 1.00 19.45 297 ALA A CA 1
ATOM 2168 C C . ALA A 1 299 ? -31.589 -16.184 17.759 1.00 17.90 297 ALA A C 1
ATOM 2169 O O . ALA A 1 299 ? -30.940 -16.259 16.706 1.00 19.98 297 ALA A O 1
ATOM 2171 N N . LYS A 1 300 ? -31.842 -17.288 18.480 1.00 18.47 298 LYS A N 1
ATOM 2172 C CA . LYS A 1 300 ? -31.354 -18.567 18.042 1.00 19.78 298 LYS A CA 1
ATOM 2173 C C . LYS A 1 300 ? -32.097 -19.089 16.823 1.00 20.56 298 LYS A C 1
ATOM 2174 O O . LYS A 1 300 ? -31.511 -19.682 15.922 1.00 21.75 298 LYS A O 1
ATOM 2180 N N . LEU A 1 301 ? -33.426 -18.850 16.806 1.00 21.13 299 LEU A N 1
ATOM 2181 C CA . LEU A 1 301 ? -34.171 -19.242 15.629 1.00 22.02 299 LEU A CA 1
ATOM 2182 C C . LEU A 1 301 ? -33.651 -18.475 14.398 1.00 17.76 299 LEU A C 1
ATOM 2183 O O . LEU A 1 301 ? -33.544 -18.981 13.303 1.00 21.11 299 LEU A O 1
ATOM 2188 N N . LEU A 1 302 ? -33.375 -17.164 14.619 1.00 18.72 300 LEU A N 1
ATOM 2189 C CA . LEU A 1 302 ? -32.801 -16.379 13.521 1.00 18.50 300 LEU A CA 1
ATOM 2190 C C . LEU A 1 302 ? -31.490 -16.980 12.978 1.00 18.99 300 LEU A C 1
ATOM 2191 O O . LEU A 1 302 ? -31.329 -17.129 11.808 1.00 19.53 300 LEU A O 1
ATOM 2196 N N . ILE A 1 303 ? -30.561 -17.325 13.889 1.00 18.18 301 ILE A N 1
ATOM 2197 C CA . ILE A 1 303 ? -29.317 -17.974 13.546 1.00 18.49 301 ILE A CA 1
ATOM 2198 C C . ILE A 1 303 ? -29.493 -19.241 12.765 1.00 20.53 301 ILE A C 1
ATOM 2199 O O . ILE A 1 303 ? -28.889 -19.414 11.702 1.00 21.67 301 ILE A O 1
ATOM 2204 N N . ASP A 1 304 ? -30.456 -20.049 13.229 1.00 21.55 302 ASP A N 1
ATOM 2205 C CA . ASP A 1 304 ? -30.719 -21.323 12.581 1.00 22.22 302 ASP A CA 1
ATOM 2206 C C . ASP A 1 304 ? -31.260 -21.061 11.211 1.00 22.11 302 ASP A C 1
ATOM 2207 O O . ASP A 1 304 ? -30.852 -21.739 10.280 1.00 25.60 302 ASP A O 1
ATOM 2212 N N . ARG A 1 305 ? -32.133 -20.065 11.045 1.00 20.65 303 ARG A N 1
ATOM 2213 C CA . ARG A 1 305 ? -32.676 -19.783 9.688 1.00 22.35 303 ARG A CA 1
ATOM 2214 C C . ARG A 1 305 ? -31.570 -19.267 8.742 1.00 22.37 303 ARG A C 1
ATOM 2215 O O . ARG A 1 305 ? -31.524 -19.616 7.541 1.00 24.93 303 ARG A O 1
ATOM 2223 N N . VAL A 1 306 ? -30.660 -18.431 9.291 1.00 20.86 304 VAL A N 1
ATOM 2224 C CA . VAL A 1 306 ? -29.577 -17.936 8.443 1.00 21.94 304 VAL A CA 1
ATOM 2225 C C . VAL A 1 306 ? -28.686 -19.099 7.964 1.00 20.99 304 VAL A C 1
ATOM 2226 O O . VAL A 1 306 ? -28.366 -19.218 6.734 1.00 25.32 304 VAL A O 1
ATOM 2230 N N . LYS A 1 307 ? -28.359 -20.037 8.855 1.00 21.04 305 LYS A N 1
ATOM 2231 C CA . LYS A 1 307 ? -27.585 -21.163 8.447 1.0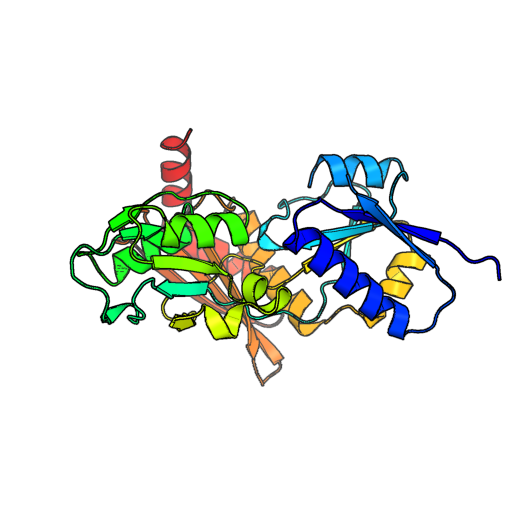0 23.99 305 LYS A CA 1
ATOM 2232 C C . LYS A 1 307 ? -28.248 -22.009 7.347 1.00 25.04 305 LYS A C 1
ATOM 2233 O O . LYS A 1 307 ? -27.545 -22.563 6.493 1.00 30.66 305 LYS A O 1
ATOM 2239 N N . GLU A 1 308 ? -29.584 -22.109 7.397 1.00 25.66 306 GLU A N 1
ATOM 2240 C CA . GLU A 1 308 ? -30.355 -22.900 6.402 1.00 30.72 306 GLU A CA 1
ATOM 2241 C C . GLU A 1 308 ? -30.235 -22.302 5.000 1.00 33.04 306 GLU A C 1
ATOM 2242 O O . GLU A 1 308 ? -30.323 -23.023 3.977 1.00 35.24 306 GLU A O 1
ATOM 2248 N N . GLU A 1 309 ? -30.076 -20.983 4.956 1.00 33.03 307 GLU A N 1
ATOM 2249 C CA . GLU A 1 309 ? -29.981 -20.216 3.697 1.00 40.13 307 GLU A CA 1
ATOM 2250 C C . GLU A 1 309 ? -28.568 -19.773 3.288 1.00 45.91 307 GLU A C 1
ATOM 2251 O O . GLU A 1 309 ? -28.417 -18.866 2.424 1.00 52.67 307 GLU A O 1
ATOM 2257 N N . LEU A 1 310 ? -27.539 -20.396 3.877 1.00 35.71 308 LEU A N 1
ATOM 2258 C CA . LEU A 1 310 ? -26.123 -20.305 3.398 1.00 42.40 308 LEU A CA 1
ATOM 2259 C C . LEU A 1 310 ? -25.765 -21.620 2.707 1.00 59.15 308 LEU A C 1
ATOM 2260 O O . LEU 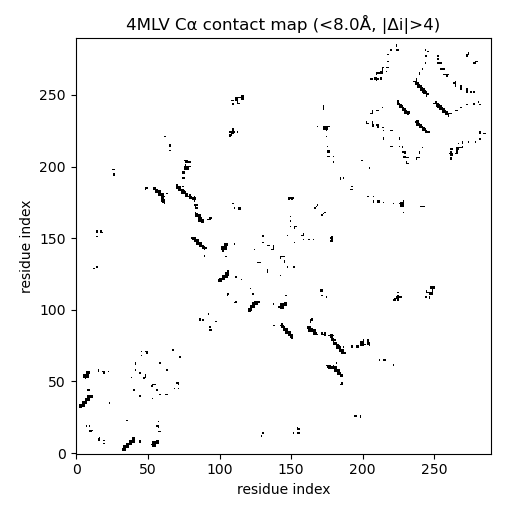A 1 310 ? -26.374 -22.657 2.998 1.00 61.10 308 LEU A O 1
ATOM 2265 N N . ASP A 1 311 ? -24.735 -21.576 1.854 1.00 73.38 309 ASP A N 1
ATOM 2266 C CA . ASP A 1 311 ? -23.983 -22.777 1.422 1.00 75.87 309 ASP A CA 1
ATOM 2267 C C . ASP A 1 311 ? -23.089 -23.249 2.585 1.00 89.41 309 ASP A C 1
ATOM 2268 O O . ASP A 1 311 ? -22.783 -24.436 2.739 1.00 86.93 309 ASP A O 1
#

Secondary structure (DSSP, 8-state):
---EEEEEEE-SSHHHHHHHHHHHHHHHTT--SEEEEEEE--HHHHHHHHTTS-SEEEEEGGG--SSPPTTEEEEE-PSP----EEEEETT---GGGSPTTEEEE---HHHHHHHHHH-SSEEEE---S-HHHHHHHHHHSS-SEEEEEHHHHHHHT-STTT-SEEPPTTTSPPPTTTT-EEEEEETT-HHHHHHHHTT--HHHHHHHHHHHHHHHHTT--TTSSEEEEEEE-TTS-EEEEEEEE-TTSS-EEEEEEEES-HHHHHHHHHHHHHHHTHHHHHHHHHHT--

Nearest PDB structures (foldseek):
  4mlq-assembly1_A  TM=1.003E+00  e=1.837E-62  Priestia megaterium
  5ov5-assembly1_A  TM=9.828E-01  e=2.149E-59  Priestia megaterium
  5ov4-assembly1_A  TM=9.791E-01  e=1.398E-59  Priestia megaterium
  5ov6-assembly1_A  TM=9.811E-01  e=4.776E-59  Priestia megaterium
  4htg-assembly1_A  TM=9.554E-01  e=9.662E-33  Arabidopsis thaliana

B-factor: mean 24.99, std 12.67, range [8.99, 107.42]

Solvent-accessible surface area: 13854 Å² total; per-residue (Å²): 147,200,65,74,90,0,41,0,1,4,125,179,15,112,35,9,28,40,8,0,101,100,0,10,87,34,3,104,157,58,66,90,86,30,82,31,84,42,95,87,81,56,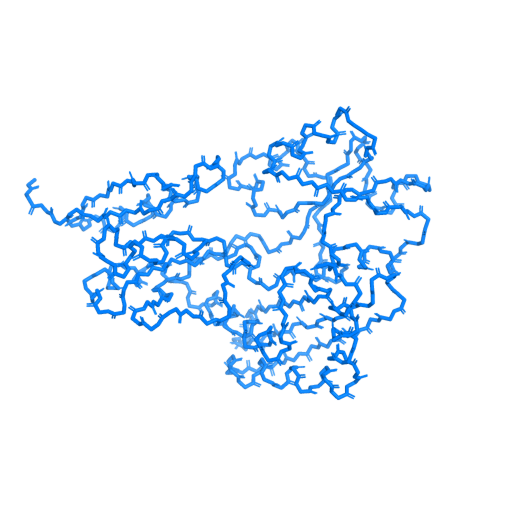148,145,13,3,98,6,0,63,85,144,96,0,14,0,0,12,14,30,2,61,79,12,26,56,94,30,44,172,27,8,35,48,17,2,11,3,112,38,64,37,36,56,0,0,0,7,10,83,118,49,39,117,3,120,110,5,72,88,44,2,12,0,0,4,21,24,56,10,17,4,1,6,1,44,57,63,22,106,63,13,85,52,57,173,4,143,34,71,29,54,58,25,23,87,60,7,138,112,85,104,14,48,0,0,2,5,20,2,4,5,0,49,45,30,63,64,22,197,124,28,25,34,20,84,2,90,25,133,60,1,1,0,16,7,0,1,7,2,3,0,0,0,0,18,97,99,14,126,89,0,42,68,5,0,134,78,30,57,52,91,95,8,6,48,4,1,109,0,0,35,31,0,26,110,94,0,99,21,20,88,90,2,0,6,0,0,27,1,113,29,55,164,85,32,40,0,22,0,12,1,6,0,0,15,53,70,5,172,56,65,42,61,55,97,23,69,14,152,73,11,109,52,9,0,35,59,2,4,117,98,0,62,95,78,21,0,40,91,22,0,49,132,16,69,134,146,74,204

CATH classification: 3.40.190.10 (+2 more: 3.40.190.10, 3.30.160.40)

Foldseek 3Di:
DDAAEAEEEFEDDPLGVLQSVVVVVVLCVVVDRYHYDYDYDVVVVLVCQVVVVGFKYKAQPQADDLDRPPQKDQLAKFDFDQQWKFKFFPVQDDLVRPDQAAEEEDLFLQQQLLSLLVPVRYHYDYDDDDVVVVVVCNVVHRHRIYIDQPLSCVSVVNCVVTGNDTDDCVRRAGAQRRRIMGMMGGPPPVVVSVSNVVRHDVQSVLFSLLSSLLCVLLVHHRNFNKHKGWGADPVGKIKMWIWHAASSNPDIDIDIDIGHHSNVNSVVVNVVSVVVPRSVSRVVSVVVDD

InterPro domains:
  IPR000860 Porphobilinogen deaminase [MF_00260] (3-295)
  IPR000860 Porphobilinogen deaminase [PIRSF001438] (2-307)
  IPR000860 Porphobilinogen deaminase [PR00151] (43-63)
  IPR000860 Porphobilinogen deaminase [PR00151] (74-93)
  IPR000860 Porphobilinogen deaminase [PR00151] (122-139)
  IPR000860 Porphobilinogen deaminase [PR00151] (141-158)
  IPR000860 Porphobilinogen deaminase [PR00151] (229-246)
  IPR000860 Porphobilinogen deaminase [PTHR11557] (2-306)
  IPR000860 Porphobilinogen deaminase [TIGR00212] (4-295)
  IPR022417 Porphobilinogen deaminase, N-terminal [PF01379] (4-211)
  IPR022418 Porphobilinogen deaminase, C-terminal [PF03900] (225-292)
  IPR022419 Porphobilinogen deaminase, dipyrromethane cofactor binding site [PS00533] (230-246)
  IPR036803 Porphobilinogen deaminase, C-terminal domain superfamily [G3DSA:3.30.160.40] (220-304)
  IPR036803 Porphobilinogen deaminase, C-terminal domain superfamily [SSF54782] (219-308)

Radius of gyration: 19.49 Å; Cα contacts (8 Å, |Δi|>4): 594; chains: 1; bounding box: 60×46×47 Å

Sequence (290 aa):
SHMRKIIVGSRRSKLALTQTKWVIEQLKKQGLPFEFEIKEMVKEIEQAMLDKEIDMAVHSMKDMPAVLPEGLTIGCIPLREDHRDALISKNGERFEELPSGAVIGTSSLRRGAQLLSMRSDIEIKWIRGNIDTRLEKLKNEDYDAIILAAAGLSRMGWSKDTVTQYLEPEISVPAVGQGALAIECRENDHELLSLLQALNHDETARAVRAERVFLKEMEGGCQVPIAGYGRILDGGNIELTSLVASPDGKTIYKEHITGKDPIAIGSEAAERLTSQGAKLLIDRVKEELD

Organism: Priestia megaterium (NCBI:txid1404)